Protein AF-A0AAW1HG76-F1 (afdb_monomer_lite)

Organism: Popillia japonica (NCBI:txid7064)

Radius of gyration: 25.7 Å; chains: 1; bounding box: 67×67×61 Å

Foldseek 3Di:
DKDKDKAFFFDADDDDDDDDPDPQKDWDWDADPVVRDIDIDIGGDGFGKMWMWIDDPNHTDDVRTDMDGGDDPVLVVVLVCCLPDPDQADKFWKWWQDWLPHGDPDTFIWIWGDDLFWTWIFTQPVNNDTHTDDIGTLEPLWDKAGDHPVVCVVPVPCGQWIWIDNPPGIIIIMHGPCSSSRRSSSVSSHCVVVPHPADPVNVVVVVVVVVCVVCVVPDPDDDDDDDDPVPNPDDPVVVVVVVVVPPDDDD

pLDDT: mean 80.68, std 16.75, range [34.62, 96.62]

InterPro domains:
  IPR058738 Apoptosis-resistant E3 ubiquitin protein ligase 1, PH-like domain [PF25916] (74-197)

Sequence (251 aa):
GYEIEICQFGSRSQESNLDIIEENYSVALDYDWQTRRITVQLKFLYEGCYHAKMRYQGTELNNGDFDIIVLNSADSTLVHKNVASKNHNVCYEAKLIGVNSERILKPKKILCYVSPKQLIIKELILKFIPKRIYTFRLCPSTKINFVSESMAKQNENLDGSFVIDDGCQPKIELVSKERNVIAATFAQFLLKNMGGSETFKDKQDFFYHEIRKYHQKHYHEKLSMKVNRENAYVPLETWKTNQNAHHDPLQ

Secondary structure (DSSP, 8-state):
-EEEEEEEES--SS---S-----SEEEEEEEETTTTEEEEEEEESS-EEEEEEEEETTEEEEEEEEEEEE--HHHHHHHHHHHH-S----EEEEEEEEETTEEEEEEEEEEEEE-SSEEEEEEEETTTEEEEEEEEESSTT-EEEEPPHHHHTT-TT-TTEEEEE-SSS--EEEE-TTHHHHHHHHHHHHHHHH-SS--HHHHHHHHHHHHHHHGGGS----------GGG-S--HHHHHHHHGGG-----

Structure (mmCIF, N/CA/C/O backbone):
data_AF-A0AAW1HG76-F1
#
_entry.id   AF-A0AAW1HG76-F1
#
loop_
_atom_site.group_PDB
_atom_site.id
_atom_site.type_symbol
_atom_site.label_atom_id
_atom_site.label_alt_id
_atom_site.label_comp_id
_atom_site.label_asym_id
_atom_site.label_entity_id
_atom_site.label_seq_id
_atom_site.pdbx_PDB_ins_code
_atom_site.Cartn_x
_atom_site.Cartn_y
_atom_site.Cartn_z
_atom_site.occupancy
_atom_site.B_iso_or_equiv
_atom_site.auth_seq_id
_atom_site.auth_comp_id
_atom_site.auth_asym_id
_atom_site.auth_atom_id
_atom_site.pdbx_PDB_model_num
ATOM 1 N N . GLY A 1 1 ? -4.632 0.278 -29.385 1.00 70.25 1 GLY A N 1
ATOM 2 C CA . GLY A 1 1 ? -3.412 -0.528 -29.574 1.00 70.25 1 GLY A CA 1
ATOM 3 C C . GLY A 1 1 ? -2.907 -0.881 -28.206 1.00 70.25 1 GLY A C 1
ATOM 4 O O . GLY A 1 1 ? -3.358 -1.879 -27.670 1.00 70.25 1 GLY A O 1
ATOM 5 N N . TYR A 1 2 ? -2.081 -0.017 -27.618 1.00 87.12 2 TYR A N 1
ATOM 6 C CA . TYR A 1 2 ? -1.965 0.058 -26.162 1.00 87.12 2 TYR A CA 1
ATOM 7 C C . TYR A 1 2 ? -3.136 0.846 -25.588 1.00 87.12 2 TYR A C 1
ATOM 9 O O . TYR A 1 2 ? -3.555 1.835 -26.189 1.00 87.12 2 TYR A O 1
ATOM 17 N N . GLU A 1 3 ? -3.650 0.384 -24.461 1.00 89.25 3 GLU A N 1
ATOM 18 C CA . GLU A 1 3 ? -4.756 0.980 -23.722 1.00 89.25 3 GLU A CA 1
ATOM 19 C C . GLU A 1 3 ? -4.416 0.925 -22.237 1.00 89.25 3 GLU A C 1
ATOM 21 O O . GLU A 1 3 ? -3.841 -0.057 -21.761 1.00 89.25 3 GLU A O 1
ATOM 26 N N . ILE A 1 4 ? -4.763 1.983 -21.513 1.00 91.00 4 ILE A N 1
ATOM 27 C CA . ILE A 1 4 ? -4.657 2.029 -20.062 1.00 91.00 4 ILE A CA 1
ATOM 28 C C . ILE A 1 4 ? -5.991 2.483 -19.490 1.00 91.00 4 ILE A C 1
ATOM 30 O O . ILE A 1 4 ? -6.549 3.503 -19.887 1.00 91.00 4 ILE A O 1
ATOM 34 N N . GLU A 1 5 ? -6.503 1.682 -18.574 1.00 90.75 5 GLU A N 1
ATOM 35 C CA . GLU A 1 5 ? -7.736 1.922 -17.845 1.00 90.75 5 GLU A CA 1
ATOM 36 C C . GLU A 1 5 ? -7.352 2.290 -16.412 1.00 90.75 5 GLU A C 1
ATOM 38 O O . GLU A 1 5 ? -6.634 1.528 -15.763 1.00 90.75 5 GLU A O 1
ATOM 43 N N . ILE A 1 6 ? -7.778 3.463 -15.933 1.00 90.25 6 ILE A N 1
ATOM 44 C CA . ILE A 1 6 ? -7.500 3.916 -14.566 1.00 90.25 6 ILE A CA 1
ATOM 45 C C . ILE A 1 6 ? -8.813 4.184 -13.833 1.00 90.25 6 ILE A C 1
ATOM 47 O O . ILE A 1 6 ? -9.640 4.978 -14.286 1.00 90.25 6 ILE A O 1
ATOM 51 N N . CYS A 1 7 ? -8.982 3.553 -12.672 1.00 87.44 7 CYS A N 1
ATOM 52 C CA . CYS A 1 7 ? -10.151 3.697 -11.805 1.00 87.44 7 CYS A CA 1
ATOM 53 C C . CYS A 1 7 ? -9.737 4.181 -10.411 1.00 87.44 7 CYS A C 1
ATOM 55 O O . CYS A 1 7 ? -8.800 3.648 -9.829 1.00 87.44 7 CYS A O 1
ATOM 57 N N . GLN A 1 8 ? -10.440 5.158 -9.840 1.00 84.69 8 GLN A N 1
ATOM 58 C CA . GLN A 1 8 ? -10.158 5.658 -8.488 1.00 84.69 8 GLN A CA 1
ATOM 59 C C . GLN A 1 8 ? -10.879 4.831 -7.404 1.00 84.69 8 GLN A C 1
ATOM 61 O O . GLN A 1 8 ? -11.996 4.351 -7.603 1.00 84.69 8 GLN A O 1
ATOM 66 N N . PHE A 1 9 ? -10.245 4.680 -6.236 1.00 82.06 9 PHE A N 1
ATOM 67 C CA . PHE A 1 9 ? -10.800 4.030 -5.046 1.00 82.06 9 PHE A CA 1
ATOM 68 C C . PHE A 1 9 ? -11.200 5.048 -3.957 1.00 82.06 9 PHE A C 1
ATOM 70 O O . PHE A 1 9 ? -10.337 5.707 -3.364 1.00 82.06 9 PHE A O 1
ATOM 77 N N . GLY A 1 10 ? -12.483 5.066 -3.580 1.00 66.94 10 GLY A N 1
ATOM 78 C CA . GLY A 1 10 ? -13.022 5.900 -2.492 1.00 66.94 10 GLY A CA 1
ATOM 79 C C . GLY A 1 10 ? -13.486 7.293 -2.932 1.00 66.94 10 GLY A C 1
ATOM 80 O O . GLY A 1 10 ? -13.456 7.612 -4.118 1.00 66.94 10 GLY A O 1
ATOM 81 N N . SER A 1 11 ? -13.943 8.097 -1.969 1.00 54.84 11 SER A N 1
ATOM 82 C CA . SER A 1 11 ? -14.494 9.437 -2.209 1.00 54.84 11 SER A CA 1
ATOM 83 C C . SER A 1 11 ? -13.397 10.507 -2.128 1.00 54.84 11 SER A C 1
ATOM 85 O O . SER A 1 11 ? -12.387 10.325 -1.452 1.00 54.84 11 SER A O 1
ATOM 87 N N . ARG A 1 12 ? -13.580 11.638 -2.823 1.00 57.38 12 ARG A N 1
ATOM 88 C CA . ARG A 1 12 ? -12.638 12.774 -2.815 1.00 57.38 12 ARG A CA 1
ATOM 89 C C . ARG A 1 12 ? -12.440 13.320 -1.390 1.00 57.38 12 ARG A C 1
ATOM 91 O O . ARG A 1 12 ? -13.420 13.628 -0.711 1.00 57.38 12 ARG A O 1
ATOM 98 N N . SER A 1 13 ? -11.190 13.512 -0.960 1.00 46.00 13 SER A N 1
ATOM 99 C CA . SER A 1 13 ? -10.864 14.273 0.250 1.00 46.00 13 SER A CA 1
ATOM 100 C C . SER A 1 13 ? -11.070 15.777 0.004 1.00 46.00 13 SER A C 1
ATOM 102 O O . SER A 1 13 ? -10.204 16.447 -0.534 1.00 46.00 13 SER A O 1
ATOM 104 N N . GLN A 1 14 ? -12.226 16.279 0.456 1.00 46.00 14 GLN A N 1
ATOM 105 C CA . GLN A 1 14 ? -12.642 17.686 0.645 1.00 46.00 14 GLN A CA 1
ATOM 106 C C . GLN A 1 14 ? -13.210 18.512 -0.534 1.00 46.00 14 GLN A C 1
ATOM 108 O O . GLN A 1 14 ? -12.570 18.789 -1.542 1.00 46.00 14 GLN A O 1
ATOM 113 N N . GLU A 1 15 ? -14.451 18.965 -0.294 1.00 42.72 15 GLU A N 1
ATOM 114 C CA . GLU A 1 15 ? -14.982 20.330 -0.471 1.00 42.72 15 GLU A CA 1
ATOM 115 C C . GLU A 1 15 ? -14.372 21.198 -1.587 1.00 42.72 15 GLU A C 1
ATOM 117 O O . GLU A 1 15 ? -13.609 22.125 -1.334 1.00 42.72 15 GLU A O 1
ATOM 122 N N . SER A 1 16 ? -14.799 21.000 -2.833 1.00 36.22 16 SER A N 1
ATOM 123 C CA . SER A 1 16 ? -14.867 22.108 -3.790 1.00 36.22 16 SER A CA 1
ATOM 124 C C . SER A 1 16 ? -15.904 21.834 -4.879 1.00 36.22 16 SER A C 1
ATOM 126 O O . SER A 1 16 ? -15.929 20.781 -5.506 1.00 36.22 16 SER A O 1
ATOM 128 N N . ASN A 1 17 ? -16.811 22.803 -4.973 1.00 36.28 17 ASN A N 1
ATOM 129 C CA . ASN A 1 17 ? -17.803 23.123 -5.994 1.00 36.28 17 ASN A CA 1
ATOM 130 C C . ASN A 1 17 ? -17.951 22.203 -7.224 1.00 36.28 17 ASN A C 1
ATOM 132 O O . ASN A 1 17 ? -17.020 22.002 -7.993 1.00 36.28 17 ASN A O 1
ATOM 136 N N . LEU A 1 18 ? -19.200 21.762 -7.411 1.00 42.12 18 LEU A N 1
ATOM 137 C CA . LEU A 1 18 ? -19.989 21.805 -8.651 1.00 42.12 18 LEU A CA 1
ATOM 138 C C . LEU A 1 18 ? -19.218 21.732 -9.991 1.00 42.12 18 LEU A C 1
ATOM 140 O O . LEU A 1 18 ? -18.539 22.669 -10.397 1.00 42.12 18 LEU A O 1
ATOM 144 N N . ASP A 1 19 ? -19.486 20.647 -10.721 1.00 41.12 19 ASP A N 1
ATOM 145 C CA . ASP A 1 19 ? -19.618 20.613 -12.186 1.00 41.12 19 ASP A CA 1
ATOM 146 C C . ASP A 1 19 ? -18.397 20.894 -13.076 1.00 41.12 19 ASP A C 1
ATOM 148 O O . ASP A 1 19 ? -18.549 21.390 -14.192 1.00 41.12 19 ASP A O 1
ATOM 152 N N . ILE A 1 20 ? -17.197 20.463 -12.677 1.00 42.16 20 ILE A N 1
ATOM 153 C CA . ILE A 1 20 ? -16.087 20.316 -13.633 1.00 42.16 20 ILE A CA 1
ATOM 154 C C . ILE A 1 20 ? -15.548 18.881 -13.588 1.00 42.16 20 ILE A C 1
ATOM 156 O O . ILE A 1 20 ? -14.884 18.458 -12.640 1.00 42.16 20 ILE A O 1
ATOM 160 N N . ILE A 1 21 ? -15.859 18.116 -14.639 1.00 47.75 21 ILE A N 1
ATOM 161 C CA . ILE A 1 21 ? -15.204 16.846 -14.979 1.00 47.75 21 ILE A CA 1
ATOM 162 C C . ILE A 1 21 ? -13.828 17.202 -15.561 1.00 47.75 21 ILE A C 1
ATOM 164 O O . ILE A 1 21 ? -13.593 17.074 -16.757 1.00 47.75 21 ILE A O 1
ATOM 168 N N . GLU A 1 22 ? -12.933 17.749 -14.743 1.00 53.66 22 GLU A N 1
ATOM 169 C CA . GLU A 1 22 ? -11.521 17.802 -15.113 1.00 53.66 22 GLU A CA 1
ATOM 170 C C . GLU A 1 22 ? -10.942 16.398 -14.930 1.00 53.66 22 GLU A C 1
ATOM 172 O O . GLU A 1 22 ? -11.212 15.721 -13.932 1.00 53.66 22 GLU A O 1
ATOM 177 N N . GLU A 1 23 ? -10.196 15.923 -15.927 1.00 64.62 23 GLU A N 1
ATOM 178 C CA . GLU A 1 23 ? -9.529 14.626 -15.861 1.00 64.62 23 GLU A CA 1
ATOM 179 C C . GLU A 1 23 ? -8.584 14.611 -14.644 1.00 64.62 23 GLU A C 1
ATOM 181 O O . GLU A 1 23 ? -7.611 15.360 -14.576 1.00 64.62 23 GLU A O 1
ATOM 186 N N . ASN A 1 24 ? -8.867 13.750 -13.658 1.00 78.31 24 ASN A N 1
ATOM 187 C CA . ASN A 1 24 ? -8.093 13.646 -12.408 1.00 78.31 24 ASN A CA 1
ATOM 188 C C . ASN A 1 24 ? -6.632 13.194 -12.635 1.00 78.31 24 ASN A C 1
ATOM 190 O O . ASN A 1 24 ? -5.813 13.192 -11.708 1.00 78.31 24 ASN A O 1
ATOM 194 N N . TYR A 1 25 ? -6.315 12.760 -13.853 1.00 87.31 25 TYR A N 1
ATOM 195 C CA . TYR A 1 25 ? -5.009 12.294 -14.269 1.00 87.31 25 TYR A CA 1
ATOM 196 C C . TYR A 1 25 ? -4.809 12.524 -15.768 1.00 87.31 25 TYR A C 1
ATOM 198 O O . TYR A 1 25 ? -5.773 12.610 -16.519 1.00 87.31 25 TYR A O 1
ATOM 206 N N . SER A 1 26 ? -3.556 12.553 -16.214 1.00 90.00 26 SER A N 1
ATOM 207 C CA . SER A 1 26 ? -3.209 12.462 -17.629 1.00 90.00 26 SER A CA 1
ATOM 208 C C . SER A 1 26 ? -2.273 11.286 -17.885 1.00 90.00 26 SER A C 1
ATOM 210 O O . SER A 1 26 ? -1.445 10.925 -17.040 1.00 90.00 26 SER A O 1
ATOM 212 N N . VAL A 1 27 ? -2.417 10.684 -19.066 1.00 90.88 27 VAL A N 1
ATOM 213 C CA . VAL A 1 27 ? -1.585 9.573 -19.531 1.00 90.88 27 VAL A CA 1
ATOM 214 C C . VAL A 1 27 ? -0.941 9.956 -20.856 1.00 90.88 27 VAL A C 1
ATOM 216 O O . VAL A 1 27 ? -1.634 10.315 -21.804 1.00 90.88 27 VAL A O 1
ATOM 219 N N . ALA A 1 28 ? 0.380 9.828 -20.940 1.00 90.19 28 ALA A N 1
ATOM 220 C CA . ALA A 1 28 ? 1.101 9.833 -22.205 1.00 90.19 28 ALA A CA 1
ATOM 221 C C . ALA A 1 28 ? 1.814 8.491 -22.414 1.00 90.19 28 ALA A C 1
ATOM 223 O O . ALA A 1 28 ? 2.416 7.939 -21.491 1.00 90.19 28 ALA A O 1
ATOM 224 N N . LEU A 1 29 ? 1.728 7.967 -23.636 1.00 89.44 29 LEU A N 1
ATOM 225 C CA . LEU A 1 29 ? 2.359 6.720 -24.056 1.00 89.44 29 LEU A CA 1
ATOM 226 C C . LEU A 1 29 ? 3.331 7.019 -25.190 1.00 89.44 29 LEU A C 1
ATOM 228 O O . LEU A 1 29 ? 2.940 7.603 -26.197 1.00 89.44 29 LEU A O 1
ATOM 232 N N . ASP A 1 30 ? 4.572 6.582 -25.026 1.00 89.56 30 ASP A N 1
ATOM 233 C CA . ASP A 1 30 ? 5.611 6.690 -26.042 1.00 89.56 30 ASP A CA 1
ATOM 234 C C . ASP A 1 30 ? 6.179 5.305 -26.359 1.00 89.56 30 ASP A C 1
ATOM 236 O O . ASP A 1 30 ? 6.412 4.497 -25.456 1.00 89.56 30 ASP A O 1
ATOM 240 N N . TYR A 1 31 ? 6.371 5.013 -27.644 1.00 88.94 31 TYR A N 1
ATOM 241 C CA . TYR A 1 31 ? 6.940 3.748 -28.102 1.00 88.94 31 TYR A CA 1
ATOM 242 C C . TYR A 1 31 ? 8.249 4.000 -28.836 1.00 88.94 31 TYR A C 1
ATOM 244 O O . TYR A 1 31 ? 8.276 4.565 -29.930 1.00 88.94 31 TYR A O 1
ATOM 252 N N . ASP A 1 32 ? 9.331 3.499 -28.257 1.00 90.75 32 ASP A N 1
ATOM 253 C CA . ASP A 1 32 ? 10.646 3.541 -28.866 1.00 90.75 32 ASP A CA 1
ATOM 254 C C . ASP A 1 32 ? 10.821 2.337 -29.799 1.00 90.75 32 ASP A C 1
ATOM 256 O O . ASP A 1 32 ? 10.972 1.191 -29.363 1.00 90.75 32 ASP A O 1
ATOM 260 N N . TRP A 1 33 ? 10.830 2.604 -31.105 1.00 89.06 33 TRP A N 1
ATOM 261 C CA . TRP A 1 33 ? 11.007 1.589 -32.143 1.00 89.06 33 TRP A CA 1
ATOM 262 C C . TRP A 1 33 ? 12.410 0.963 -32.157 1.00 89.06 33 TRP A C 1
ATOM 264 O O . TRP A 1 33 ? 12.556 -0.175 -32.609 1.00 89.06 33 TRP A O 1
ATOM 274 N N . GLN A 1 34 ? 13.436 1.663 -31.658 1.00 92.56 34 GLN A N 1
ATOM 275 C CA . GLN A 1 34 ? 14.814 1.168 -31.622 1.00 92.56 34 GLN A CA 1
ATOM 276 C C . GLN A 1 34 ? 14.993 0.153 -30.499 1.00 92.56 34 GLN A C 1
ATOM 278 O O . GLN A 1 34 ? 15.486 -0.953 -30.722 1.00 92.56 34 GLN A O 1
ATOM 283 N N . THR A 1 35 ? 14.561 0.511 -29.288 1.00 91.31 35 THR A N 1
ATOM 284 C CA . THR A 1 35 ? 14.687 -0.368 -28.115 1.00 91.31 35 THR A CA 1
ATOM 285 C C . THR A 1 35 ? 13.505 -1.321 -27.950 1.00 91.31 35 THR A C 1
ATOM 287 O O . THR A 1 35 ? 13.567 -2.238 -27.128 1.00 91.31 35 THR A O 1
ATOM 290 N N . ARG A 1 36 ? 12.442 -1.131 -28.746 1.00 86.12 36 ARG A N 1
ATOM 291 C CA . ARG A 1 36 ? 11.149 -1.825 -28.650 1.00 86.12 36 ARG A CA 1
ATOM 292 C C . ARG A 1 36 ? 10.506 -1.677 -27.268 1.00 86.12 36 ARG A C 1
ATOM 294 O O . ARG A 1 36 ? 9.814 -2.587 -26.810 1.00 86.12 36 ARG A O 1
ATOM 301 N N . ARG A 1 37 ? 10.756 -0.553 -26.592 1.00 86.31 37 ARG A N 1
ATOM 302 C CA . ARG A 1 37 ? 10.243 -0.260 -25.248 1.00 86.31 37 ARG A CA 1
ATOM 303 C C . ARG A 1 37 ? 9.051 0.678 -25.315 1.00 86.31 37 ARG A C 1
ATOM 305 O O . ARG A 1 37 ? 8.972 1.543 -26.179 1.00 86.31 37 ARG A O 1
ATOM 312 N N . ILE A 1 38 ? 8.145 0.507 -24.362 1.00 86.62 38 ILE A N 1
ATOM 313 C CA . ILE A 1 38 ? 7.016 1.408 -24.147 1.00 86.62 38 ILE A CA 1
ATOM 314 C C . ILE A 1 38 ? 7.312 2.194 -22.877 1.00 86.62 38 ILE A C 1
ATOM 316 O O . ILE A 1 38 ? 7.644 1.600 -21.849 1.00 86.62 38 ILE A O 1
ATOM 320 N N . THR A 1 39 ? 7.164 3.509 -22.945 1.00 89.88 39 THR A N 1
ATOM 321 C CA . THR A 1 39 ? 7.221 4.400 -21.792 1.00 89.88 39 THR A CA 1
ATOM 322 C C . THR A 1 39 ? 5.820 4.913 -21.511 1.00 89.88 39 THR A C 1
ATOM 324 O O . THR A 1 39 ? 5.156 5.444 -22.400 1.00 89.88 39 THR A O 1
ATOM 327 N N . VAL A 1 40 ? 5.376 4.767 -20.265 1.00 89.69 40 VAL A N 1
ATOM 328 C CA . VAL A 1 40 ? 4.112 5.336 -19.794 1.00 89.69 40 VAL A CA 1
ATOM 329 C C . VAL A 1 40 ? 4.421 6.463 -18.828 1.00 89.69 40 VAL A C 1
ATOM 331 O O . VAL A 1 40 ? 5.131 6.262 -17.844 1.00 89.69 40 VAL A O 1
ATOM 334 N N . GLN A 1 41 ? 3.882 7.642 -19.103 1.00 91.62 41 GLN A N 1
ATOM 335 C CA . GLN A 1 41 ? 3.933 8.784 -18.204 1.00 91.62 41 GLN A CA 1
ATOM 336 C C . GLN A 1 41 ? 2.541 9.006 -17.630 1.00 91.62 41 GLN A C 1
ATOM 338 O O . GLN A 1 41 ? 1.589 9.248 -18.369 1.00 91.62 41 GLN A O 1
ATOM 343 N N . LEU A 1 42 ? 2.440 8.911 -16.308 1.00 91.62 42 LEU A N 1
ATOM 344 C CA . LEU A 1 42 ? 1.208 9.134 -15.562 1.00 91.62 42 LEU A CA 1
ATOM 345 C C . LEU A 1 42 ? 1.375 10.385 -14.708 1.00 91.62 42 LEU A C 1
ATOM 347 O O . LEU A 1 42 ? 2.347 10.498 -13.959 1.00 91.62 42 LEU A O 1
ATOM 351 N N . LYS A 1 43 ? 0.421 11.308 -14.793 1.00 91.81 43 LYS A N 1
ATOM 352 C CA . LYS A 1 43 ? 0.353 12.487 -13.927 1.00 91.81 43 LYS A CA 1
ATOM 353 C C . LYS A 1 43 ? -0.984 12.482 -13.206 1.00 91.81 43 LYS A C 1
ATOM 355 O O . LYS A 1 43 ? -2.010 12.429 -13.862 1.00 91.81 43 LYS A O 1
ATOM 360 N N . PHE A 1 44 ? -0.971 12.579 -11.882 1.00 91.25 44 PHE A N 1
ATOM 361 C CA . PHE A 1 44 ? -2.177 12.656 -11.055 1.00 91.25 44 PHE A CA 1
ATOM 362 C C . PHE A 1 44 ? -2.281 14.045 -10.436 1.00 91.25 44 PHE A C 1
ATOM 364 O O . PHE A 1 44 ? -1.273 14.577 -9.966 1.00 91.25 44 PHE A O 1
ATOM 371 N N . LEU A 1 45 ? -3.476 14.636 -10.458 1.00 88.56 45 LEU A N 1
ATOM 372 C CA . LEU A 1 45 ? -3.709 15.972 -9.901 1.00 88.56 45 LEU A CA 1
ATOM 373 C C . LEU A 1 45 ? -4.042 15.923 -8.405 1.00 88.56 45 LEU A C 1
ATOM 375 O O . LEU A 1 45 ? -3.672 16.836 -7.673 1.00 88.56 45 LEU A O 1
ATOM 379 N N . TYR A 1 46 ? -4.698 14.850 -7.958 1.00 86.81 46 TYR A N 1
ATOM 380 C CA . TYR A 1 46 ? -5.226 14.720 -6.601 1.00 86.81 46 TYR A CA 1
ATOM 381 C C . TYR A 1 46 ? -4.685 13.483 -5.890 1.00 86.81 46 TYR A C 1
ATOM 383 O O . TYR A 1 46 ? -4.459 12.436 -6.513 1.00 86.81 46 TYR A O 1
ATOM 391 N N . GLU A 1 47 ? -4.524 13.586 -4.569 1.00 88.81 47 GLU A N 1
ATOM 392 C CA . GLU A 1 47 ? -4.243 12.428 -3.731 1.00 88.81 47 GLU A CA 1
ATOM 393 C C . GLU A 1 47 ? -5.361 11.383 -3.818 1.00 88.81 47 GLU A C 1
ATOM 395 O O . GLU A 1 47 ? -6.533 11.680 -4.052 1.00 88.81 47 GLU A O 1
ATOM 400 N N . GLY A 1 48 ? -4.991 10.120 -3.638 1.00 87.75 48 GLY A N 1
ATOM 401 C CA . GLY A 1 48 ? -5.932 9.021 -3.759 1.00 87.75 48 GLY A CA 1
ATOM 402 C C . GLY A 1 48 ? -5.255 7.693 -4.038 1.00 87.75 48 GLY A C 1
ATOM 403 O O . GLY A 1 48 ? -4.039 7.602 -4.208 1.00 87.75 48 GLY A O 1
ATOM 404 N N . CYS A 1 49 ? -6.072 6.650 -4.089 1.00 88.81 49 CYS A N 1
ATOM 405 C CA . CYS A 1 49 ? -5.656 5.340 -4.561 1.00 88.81 49 CYS A CA 1
ATOM 406 C C . CYS A 1 49 ? -6.332 5.089 -5.904 1.00 88.81 49 CYS A C 1
ATOM 408 O O . CYS A 1 49 ? -7.531 5.325 -6.039 1.00 88.81 49 CYS A O 1
ATOM 410 N N . TYR A 1 50 ? -5.570 4.610 -6.875 1.00 90.50 50 TYR A N 1
ATOM 411 C CA . TYR A 1 50 ? -6.033 4.343 -8.228 1.00 90.50 50 TYR A CA 1
ATOM 412 C C . TYR A 1 50 ? -5.628 2.926 -8.617 1.00 90.50 50 TYR A C 1
ATOM 414 O O . TYR A 1 50 ? -4.548 2.477 -8.255 1.00 90.50 50 TYR A O 1
ATOM 422 N N . HIS A 1 51 ? -6.477 2.237 -9.357 1.00 90.81 51 HIS A N 1
ATOM 423 C CA . HIS A 1 51 ? -6.170 0.979 -10.012 1.00 90.81 51 HIS A CA 1
ATOM 424 C C . HIS A 1 51 ? -5.860 1.259 -11.472 1.00 90.81 51 HIS A C 1
ATOM 426 O O . HIS A 1 51 ? -6.651 1.941 -12.123 1.00 90.81 51 HIS A O 1
ATOM 432 N N . ALA A 1 52 ? -4.750 0.746 -11.983 1.00 92.12 52 ALA A N 1
ATOM 433 C CA . ALA A 1 52 ? -4.371 0.864 -13.379 1.00 92.12 52 ALA A CA 1
ATOM 434 C C . ALA A 1 52 ? -4.284 -0.522 -14.019 1.00 92.12 52 ALA A C 1
ATOM 436 O O . ALA A 1 52 ? -3.632 -1.421 -13.489 1.00 92.12 52 ALA A O 1
ATOM 437 N N . LYS A 1 53 ? -4.914 -0.671 -15.186 1.00 93.50 53 LYS A N 1
ATOM 438 C CA . LYS A 1 53 ? -4.858 -1.880 -16.006 1.00 93.50 53 LYS A CA 1
ATOM 439 C C . LYS A 1 53 ? -4.425 -1.544 -17.427 1.00 93.50 53 LYS A C 1
ATOM 441 O O . LYS A 1 53 ? -5.077 -0.768 -18.120 1.00 93.50 53 LYS A O 1
ATOM 446 N N . MET A 1 54 ? -3.326 -2.140 -17.870 1.00 92.69 54 MET A N 1
ATOM 447 C CA . MET A 1 54 ? -2.718 -1.913 -19.175 1.00 92.69 54 MET A CA 1
ATOM 448 C C . MET A 1 54 ? -2.927 -3.104 -20.106 1.00 92.69 54 MET A C 1
ATOM 450 O O . MET A 1 54 ? -2.633 -4.249 -19.752 1.00 92.69 54 MET A O 1
ATOM 454 N N . ARG A 1 55 ? -3.376 -2.830 -21.331 1.00 93.50 55 ARG A N 1
ATOM 455 C CA . ARG A 1 55 ? -3.620 -3.837 -22.369 1.00 93.50 55 ARG A CA 1
ATOM 456 C C . ARG A 1 55 ? -2.921 -3.465 -23.674 1.00 93.50 55 ARG A C 1
ATOM 458 O O . ARG A 1 55 ? -2.757 -2.291 -23.991 1.00 93.50 55 ARG A O 1
ATOM 465 N N . TYR A 1 56 ? -2.544 -4.470 -24.455 1.00 90.75 56 TYR A N 1
ATOM 466 C CA . TYR A 1 56 ? -2.135 -4.348 -25.847 1.00 90.75 56 TYR A CA 1
ATOM 467 C C . TYR A 1 56 ? -3.005 -5.249 -26.716 1.00 90.75 56 TYR A C 1
ATOM 469 O O . TYR A 1 56 ? -3.064 -6.456 -26.498 1.00 90.75 56 TYR A O 1
ATOM 477 N N . GLN A 1 57 ? -3.695 -4.657 -27.692 1.00 90.88 57 GLN A N 1
ATOM 478 C CA . GLN A 1 57 ? -4.632 -5.353 -28.580 1.00 90.88 57 GLN A CA 1
ATOM 479 C C . GLN A 1 57 ? -5.647 -6.196 -27.783 1.00 90.88 57 GLN A C 1
ATOM 481 O O . GLN A 1 57 ? -5.890 -7.360 -28.089 1.00 90.88 57 GLN A O 1
ATOM 486 N N . GLY A 1 58 ? -6.181 -5.623 -26.699 1.00 90.19 58 GLY A N 1
ATOM 487 C CA . GLY A 1 58 ? -7.113 -6.296 -25.789 1.00 90.19 58 GLY A CA 1
ATOM 488 C C . GLY A 1 58 ? -6.485 -7.309 -24.821 1.00 90.19 58 GLY A C 1
ATOM 489 O O . GLY A 1 58 ? -7.169 -7.754 -23.904 1.00 90.19 58 GLY A O 1
ATOM 490 N N . THR A 1 59 ? -5.199 -7.645 -24.960 1.00 92.38 59 THR A N 1
ATOM 491 C CA . THR A 1 59 ? -4.491 -8.575 -24.063 1.00 92.38 59 THR A CA 1
ATOM 492 C C . THR A 1 59 ? -3.810 -7.818 -22.930 1.00 92.38 59 THR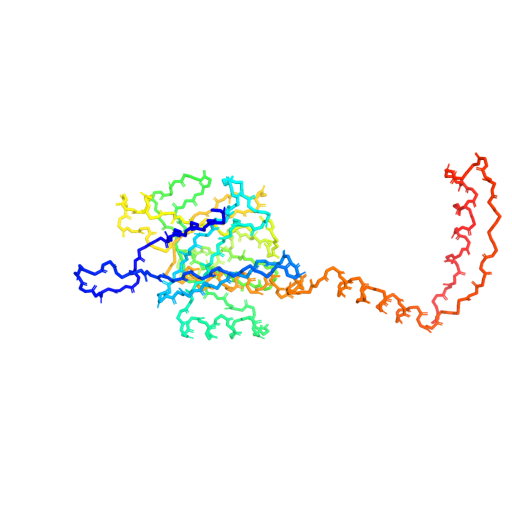 A C 1
ATOM 494 O O . THR A 1 59 ? -3.084 -6.861 -23.182 1.00 92.38 59 THR A O 1
ATOM 497 N N . GLU A 1 60 ? -4.016 -8.237 -21.683 1.00 91.69 60 GLU A N 1
ATOM 498 C CA . GLU A 1 60 ? -3.357 -7.626 -20.526 1.00 91.69 60 GLU A CA 1
ATOM 499 C C . GLU A 1 60 ? -1.835 -7.812 -20.584 1.00 91.69 60 GLU A C 1
ATOM 501 O O . GLU A 1 60 ? -1.332 -8.890 -20.908 1.00 91.69 60 GLU A O 1
ATOM 506 N N . LEU A 1 61 ? -1.095 -6.742 -20.299 1.00 89.75 61 LEU A N 1
ATOM 507 C CA . LEU A 1 61 ? 0.360 -6.800 -20.245 1.00 89.75 61 LEU A CA 1
ATOM 508 C C . LEU A 1 61 ? 0.822 -7.448 -18.938 1.00 89.75 61 LEU A C 1
ATOM 510 O O . LEU A 1 61 ? 0.223 -7.251 -17.883 1.00 89.75 61 LEU A O 1
ATOM 514 N N . ASN A 1 62 ? 1.949 -8.160 -18.979 1.00 85.69 62 ASN A N 1
ATOM 515 C CA . ASN A 1 62 ? 2.592 -8.650 -17.759 1.00 85.69 62 ASN A CA 1
ATOM 516 C C . ASN A 1 62 ? 2.961 -7.473 -16.845 1.00 85.69 62 ASN A C 1
ATOM 518 O O . ASN A 1 62 ? 3.622 -6.535 -17.291 1.00 85.69 62 ASN A O 1
ATOM 522 N N . ASN A 1 63 ? 2.569 -7.550 -15.568 1.00 84.94 63 ASN A N 1
ATOM 523 C CA . ASN A 1 63 ? 2.657 -6.447 -14.596 1.00 84.94 63 ASN A CA 1
ATOM 524 C C . ASN A 1 63 ? 1.890 -5.179 -15.021 1.00 84.94 63 ASN A C 1
ATOM 526 O O . ASN A 1 63 ? 2.180 -4.091 -14.531 1.00 84.94 63 ASN A O 1
ATOM 530 N N . GLY A 1 64 ? 0.938 -5.312 -15.947 1.00 88.94 64 GLY A N 1
ATOM 531 C CA . GLY A 1 64 ? 0.080 -4.230 -16.414 1.00 88.94 64 GLY A CA 1
ATOM 532 C C . GLY A 1 64 ? -1.110 -3.952 -15.499 1.00 88.94 64 GLY A C 1
ATOM 533 O O . GLY A 1 64 ? -1.808 -2.981 -15.746 1.00 88.94 64 GLY A O 1
ATOM 534 N N . ASP A 1 65 ? -1.338 -4.774 -14.477 1.00 91.25 65 ASP A N 1
ATOM 535 C CA . ASP A 1 65 ? -2.376 -4.619 -13.455 1.00 91.25 65 ASP A CA 1
ATOM 536 C C . ASP A 1 65 ? -1.705 -4.255 -12.119 1.00 91.25 65 ASP A C 1
ATOM 538 O O . ASP A 1 65 ? -0.932 -5.045 -11.563 1.00 91.25 65 ASP A O 1
ATOM 542 N N . PHE A 1 66 ? -1.914 -3.018 -11.661 1.00 90.56 66 PHE A N 1
ATOM 543 C CA . PHE A 1 66 ? -1.275 -2.487 -10.460 1.00 90.56 66 PHE A CA 1
ATOM 544 C C . PHE A 1 66 ? -2.053 -1.331 -9.827 1.00 90.56 66 PHE A C 1
ATOM 546 O O . PHE A 1 66 ? -2.753 -0.571 -10.492 1.00 90.56 66 PHE A O 1
ATOM 553 N N . ASP A 1 67 ? -1.852 -1.151 -8.522 1.00 91.44 67 ASP A N 1
ATOM 554 C CA . ASP A 1 67 ? -2.401 -0.023 -7.773 1.00 91.44 67 ASP A CA 1
ATOM 555 C C . ASP A 1 67 ? -1.380 1.117 -7.640 1.00 91.44 67 ASP A C 1
ATOM 557 O O . ASP A 1 67 ? -0.172 0.906 -7.506 1.00 91.44 67 ASP A O 1
ATOM 561 N N . ILE A 1 68 ? -1.883 2.348 -7.623 1.00 92.81 68 ILE A N 1
ATOM 562 C CA . ILE A 1 68 ? -1.130 3.595 -7.513 1.00 92.81 68 ILE A CA 1
ATOM 563 C C . ILE A 1 68 ? -1.641 4.344 -6.285 1.00 92.81 68 ILE A C 1
ATOM 565 O O . ILE A 1 68 ? -2.837 4.599 -6.153 1.00 92.81 68 ILE A O 1
ATOM 569 N N . ILE A 1 69 ? -0.732 4.728 -5.390 1.00 93.38 69 ILE A N 1
ATOM 570 C CA . ILE A 1 69 ? -1.050 5.542 -4.214 1.00 93.38 69 ILE A CA 1
ATOM 571 C C . ILE A 1 69 ? -0.428 6.920 -4.414 1.00 93.38 69 ILE A C 1
ATOM 573 O O . ILE A 1 69 ? 0.794 7.064 -4.398 1.00 93.38 69 ILE A O 1
ATOM 577 N N . VAL A 1 70 ? -1.274 7.928 -4.593 1.00 93.25 70 VAL A N 1
ATOM 578 C CA . VAL A 1 70 ? -0.884 9.333 -4.721 1.00 93.25 70 VAL A CA 1
ATOM 579 C C . VAL A 1 70 ? -1.093 9.996 -3.369 1.00 93.25 70 VAL A C 1
ATOM 581 O O . VAL A 1 70 ? -2.188 9.952 -2.810 1.00 93.25 70 VAL A O 1
ATOM 584 N N . LEU A 1 71 ? -0.032 10.586 -2.827 1.00 93.62 71 LEU A N 1
ATOM 585 C CA . LEU A 1 71 ? -0.046 11.260 -1.533 1.00 93.62 71 LEU A CA 1
ATOM 586 C C . LEU A 1 71 ? 0.128 12.763 -1.720 1.00 93.62 71 LEU A C 1
ATOM 588 O O . LEU A 1 71 ? 0.883 13.202 -2.589 1.00 93.62 71 LEU A O 1
ATOM 592 N N . ASN A 1 72 ? -0.494 13.539 -0.837 1.00 93.06 72 ASN A N 1
ATOM 593 C CA . ASN A 1 72 ? -0.132 14.939 -0.660 1.00 93.06 72 ASN A CA 1
ATOM 594 C C . ASN A 1 72 ? 1.281 15.061 -0.038 1.00 93.06 72 ASN A C 1
ATOM 596 O O . ASN A 1 72 ? 1.900 14.084 0.404 1.00 93.06 72 ASN A O 1
ATOM 600 N N . SER A 1 73 ? 1.809 16.284 0.003 1.00 94.00 73 SER A N 1
ATOM 601 C CA . SER A 1 73 ? 3.166 16.563 0.492 1.00 94.00 73 SER A CA 1
ATOM 602 C C . SER A 1 73 ? 3.366 16.222 1.976 1.00 94.00 73 SER A C 1
ATOM 604 O O . SER A 1 73 ? 4.437 15.734 2.356 1.00 94.00 73 SER A O 1
ATOM 606 N N . ALA A 1 74 ? 2.348 16.439 2.813 1.00 94.44 74 ALA A N 1
ATOM 607 C CA . ALA A 1 74 ? 2.403 16.161 4.246 1.00 94.44 74 ALA A CA 1
ATOM 608 C C . ALA A 1 74 ? 2.477 14.650 4.516 1.00 94.44 74 ALA A C 1
ATOM 610 O O . ALA A 1 74 ? 3.382 14.188 5.216 1.00 94.44 74 ALA A O 1
ATOM 611 N N . ASP A 1 75 ? 1.590 13.878 3.891 1.00 94.62 75 ASP A N 1
ATOM 612 C CA . ASP A 1 75 ? 1.541 12.421 3.983 1.00 94.62 75 ASP A CA 1
ATOM 613 C C . ASP A 1 75 ? 2.804 11.779 3.411 1.00 94.62 75 ASP A C 1
ATOM 615 O O . ASP A 1 75 ? 3.375 10.881 4.029 1.00 94.62 75 ASP A O 1
ATOM 619 N N . SER A 1 76 ? 3.299 12.277 2.275 1.00 95.56 76 SER A N 1
ATOM 620 C CA . SER A 1 76 ? 4.568 11.827 1.695 1.00 95.56 76 SER A CA 1
ATOM 621 C C . SER A 1 76 ? 5.733 12.017 2.675 1.00 95.56 76 SER A C 1
ATOM 623 O O . SER A 1 76 ? 6.487 11.080 2.958 1.00 95.56 76 SER A O 1
ATOM 625 N N . THR A 1 77 ? 5.833 13.201 3.290 1.00 94.88 77 THR A N 1
ATOM 626 C CA . THR A 1 77 ? 6.857 13.492 4.307 1.00 94.88 77 THR A CA 1
ATOM 627 C C . THR A 1 77 ? 6.734 12.559 5.513 1.00 94.88 77 THR A C 1
ATOM 629 O O . THR A 1 77 ? 7.740 12.045 6.014 1.00 94.88 77 THR A O 1
ATOM 632 N N . LEU A 1 78 ? 5.506 12.304 5.971 1.00 93.12 78 LEU A N 1
ATOM 633 C CA . LEU A 1 78 ? 5.230 11.400 7.083 1.00 93.12 78 LEU A CA 1
ATOM 634 C C . LEU A 1 78 ? 5.655 9.960 6.762 1.00 93.12 78 LEU A C 1
ATOM 636 O O . LEU A 1 78 ? 6.354 9.344 7.569 1.00 93.12 78 LEU A O 1
ATOM 640 N N . VAL A 1 79 ? 5.305 9.443 5.580 1.00 94.06 79 VAL A N 1
ATOM 641 C CA . VAL A 1 79 ? 5.718 8.111 5.110 1.00 94.06 79 VAL A CA 1
ATOM 642 C C . VAL A 1 79 ? 7.240 8.007 5.060 1.00 94.06 79 VAL A C 1
ATOM 644 O O . VAL A 1 79 ? 7.807 7.075 5.634 1.00 94.06 79 VAL A O 1
ATOM 647 N N . HIS A 1 80 ? 7.928 8.980 4.457 1.00 92.81 80 HIS A N 1
ATOM 648 C CA . HIS A 1 80 ? 9.391 8.984 4.391 1.00 92.81 80 HIS A CA 1
ATOM 649 C C . HIS A 1 80 ? 10.035 8.977 5.780 1.00 92.81 80 HIS A C 1
ATOM 651 O O . HIS A 1 80 ? 10.942 8.180 6.037 1.00 92.81 80 HIS A O 1
ATOM 657 N N . LYS A 1 81 ? 9.534 9.802 6.706 1.00 91.69 81 LYS A N 1
ATOM 658 C CA . LYS A 1 81 ? 10.005 9.828 8.096 1.00 91.69 81 LYS A CA 1
ATOM 659 C C . LYS A 1 81 ? 9.795 8.479 8.786 1.00 91.69 81 LYS A C 1
ATOM 661 O O . LYS A 1 81 ? 10.714 7.976 9.432 1.00 91.69 81 LYS A O 1
ATOM 666 N N . ASN A 1 82 ? 8.618 7.881 8.628 1.00 90.44 82 ASN A N 1
ATOM 667 C CA . ASN A 1 82 ? 8.269 6.596 9.229 1.00 90.44 82 ASN A CA 1
ATOM 668 C C . ASN A 1 82 ? 9.149 5.454 8.701 1.00 90.44 82 ASN A C 1
ATOM 670 O O . ASN A 1 82 ? 9.587 4.611 9.481 1.00 90.44 82 ASN A O 1
ATOM 674 N N . VAL A 1 83 ? 9.468 5.462 7.405 1.00 89.44 83 VAL A N 1
ATOM 675 C CA . VAL A 1 83 ? 10.291 4.429 6.753 1.00 89.44 83 VAL A CA 1
ATOM 676 C C . VAL A 1 83 ? 11.791 4.593 7.038 1.00 89.44 83 VAL A C 1
ATOM 678 O O . VAL A 1 83 ? 12.535 3.604 7.107 1.00 89.44 83 VAL A O 1
ATOM 681 N N . ALA A 1 84 ? 12.259 5.833 7.205 1.00 88.00 84 ALA A N 1
ATOM 682 C CA . ALA A 1 84 ? 13.641 6.141 7.576 1.00 88.00 84 ALA A CA 1
ATOM 683 C C . ALA A 1 84 ? 13.918 5.905 9.070 1.00 88.00 84 ALA A C 1
ATOM 685 O O . ALA A 1 84 ? 15.046 5.597 9.461 1.00 88.00 84 ALA A O 1
ATOM 686 N N . SER A 1 85 ? 12.889 6.043 9.905 1.00 81.94 85 SER A N 1
ATOM 687 C CA . SER A 1 85 ? 12.973 5.881 11.350 1.00 81.94 85 SER A CA 1
ATOM 688 C C . SER A 1 85 ? 13.386 4.462 11.759 1.00 81.94 85 SER A C 1
ATOM 690 O O . SER A 1 85 ? 12.864 3.465 11.263 1.00 81.94 85 SER A O 1
ATOM 692 N N . LYS A 1 86 ? 14.288 4.364 12.745 1.00 70.19 86 LYS A N 1
ATOM 693 C CA . LYS A 1 86 ? 14.574 3.108 13.466 1.00 70.19 86 LYS A CA 1
ATOM 694 C C . LYS A 1 86 ? 13.535 2.810 14.560 1.00 70.19 86 LYS A C 1
ATOM 696 O O . LYS A 1 86 ? 13.548 1.724 15.136 1.00 70.19 86 LYS A O 1
ATOM 701 N N . ASN A 1 87 ? 12.655 3.768 14.868 1.00 65.75 87 ASN A N 1
ATOM 702 C CA . ASN A 1 87 ? 11.586 3.600 15.849 1.00 65.75 87 ASN A CA 1
ATOM 703 C C . ASN A 1 87 ? 10.398 2.859 15.231 1.00 65.75 87 ASN A C 1
ATOM 705 O O . ASN A 1 87 ? 9.736 3.364 14.330 1.00 65.75 87 ASN A O 1
ATOM 709 N N . HIS A 1 88 ? 10.082 1.699 15.803 1.00 63.56 88 HIS A N 1
ATOM 710 C CA . HIS A 1 88 ? 8.999 0.801 15.386 1.00 63.56 88 HIS A CA 1
ATOM 711 C C . HIS A 1 88 ? 7.612 1.212 15.922 1.00 63.56 88 HIS A C 1
ATOM 713 O O . HIS A 1 88 ? 6.684 0.407 15.919 1.00 63.56 88 HIS A O 1
ATOM 719 N N . ASN A 1 89 ? 7.464 2.449 16.406 1.00 66.38 89 ASN A N 1
ATOM 720 C CA . ASN A 1 89 ? 6.244 2.942 17.059 1.00 66.38 89 ASN A CA 1
ATOM 721 C C . ASN A 1 89 ? 5.286 3.658 16.092 1.00 66.38 89 ASN A C 1
ATOM 723 O O . ASN A 1 89 ? 4.449 4.441 16.534 1.00 66.38 89 ASN A O 1
ATOM 727 N N . VAL A 1 90 ? 5.400 3.414 14.784 1.00 84.44 90 VAL A N 1
ATOM 728 C CA . VAL A 1 90 ? 4.469 3.974 13.797 1.00 84.44 90 VAL A CA 1
ATOM 729 C C . VAL A 1 90 ? 3.104 3.318 13.998 1.00 84.44 90 VAL A C 1
ATOM 731 O O . VAL A 1 90 ? 2.976 2.097 13.910 1.00 84.44 90 VAL A O 1
ATOM 734 N N . CYS A 1 91 ? 2.107 4.134 14.320 1.00 91.25 91 CYS A N 1
ATOM 735 C CA . CYS A 1 91 ? 0.800 3.714 14.804 1.00 91.25 91 CYS A CA 1
ATOM 736 C C . CYS A 1 91 ? -0.269 4.643 14.229 1.00 91.25 91 CYS A C 1
ATOM 738 O O . CYS A 1 91 ? -0.130 5.859 14.336 1.00 91.25 91 CYS A O 1
ATOM 740 N N . TYR A 1 92 ? -1.337 4.067 13.683 1.00 93.75 92 TYR A N 1
ATOM 741 C CA . TYR A 1 92 ? -2.468 4.796 13.110 1.00 93.75 92 TYR A CA 1
ATOM 742 C C . TYR A 1 92 ? -3.782 4.326 13.726 1.00 93.75 92 TYR A C 1
ATOM 744 O O . TYR A 1 92 ? -3.935 3.142 14.050 1.00 93.75 92 TYR A O 1
ATOM 752 N N . GLU A 1 93 ? -4.738 5.237 13.873 1.00 94.25 93 GLU A N 1
ATOM 753 C CA . GLU A 1 93 ? -6.074 4.884 14.341 1.00 94.25 93 GLU A CA 1
ATOM 754 C C . GLU A 1 93 ? -6.915 4.310 13.197 1.00 94.25 93 GLU A C 1
ATOM 756 O O . GLU A 1 93 ? -6.881 4.768 12.054 1.00 94.25 93 GLU A O 1
ATOM 761 N N . ALA A 1 94 ? -7.693 3.275 13.506 1.00 94.94 94 ALA A N 1
ATOM 762 C CA . ALA A 1 94 ? -8.597 2.664 12.545 1.00 94.94 94 ALA A CA 1
ATOM 763 C C . ALA A 1 94 ? -9.814 2.038 13.240 1.00 94.94 94 ALA A C 1
ATOM 765 O O . ALA A 1 94 ? -9.896 1.922 14.470 1.00 94.94 94 ALA A O 1
ATOM 766 N N . LYS A 1 95 ? -10.778 1.607 12.430 1.00 94.06 95 LYS A N 1
ATOM 767 C CA . LYS A 1 95 ? -11.913 0.791 12.855 1.00 94.06 95 LYS A CA 1
ATOM 768 C C . LYS A 1 95 ? -11.885 -0.538 12.118 1.00 94.06 95 LYS A C 1
ATOM 770 O O . LYS A 1 95 ? -11.828 -0.546 10.895 1.00 94.06 95 LYS A O 1
ATOM 775 N N . LEU A 1 96 ? -11.971 -1.643 12.852 1.00 94.75 96 LEU A N 1
ATOM 776 C CA . LEU A 1 96 ? -12.238 -2.964 12.284 1.00 94.75 96 LEU A CA 1
ATOM 777 C C . LEU A 1 96 ? -13.744 -3.093 12.047 1.00 94.75 96 LEU A C 1
ATOM 779 O O . LEU A 1 96 ? -14.523 -2.972 12.998 1.00 94.75 96 LEU A O 1
ATOM 783 N N . ILE A 1 97 ? -14.135 -3.316 10.794 1.00 93.38 97 ILE A N 1
ATOM 784 C CA . ILE A 1 97 ? -15.537 -3.304 10.344 1.00 93.38 97 ILE A CA 1
ATOM 785 C C . ILE A 1 97 ? -15.985 -4.613 9.696 1.00 93.38 97 ILE A C 1
ATOM 787 O O . ILE A 1 97 ? -17.188 -4.835 9.563 1.00 93.38 97 ILE A O 1
ATOM 791 N N . GLY A 1 98 ? -15.056 -5.494 9.328 1.00 93.12 98 GLY A N 1
ATOM 792 C CA . GLY A 1 98 ? -15.387 -6.798 8.766 1.00 93.12 98 GLY A CA 1
ATOM 793 C C . GLY A 1 98 ? -14.292 -7.836 8.971 1.00 93.12 98 GLY A C 1
ATOM 794 O O . GLY A 1 98 ? -13.116 -7.491 9.094 1.00 93.12 98 GLY A O 1
ATOM 795 N N . VAL A 1 99 ? -14.686 -9.107 9.020 1.00 94.94 99 VAL A N 1
ATOM 796 C CA . VAL A 1 99 ? -13.791 -10.274 9.068 1.00 94.94 99 VAL A CA 1
ATOM 797 C C . VAL A 1 99 ? -14.351 -11.328 8.120 1.00 94.94 99 VAL A C 1
ATOM 799 O O . VAL A 1 99 ? -15.545 -11.591 8.145 1.00 94.94 99 VAL A O 1
ATOM 802 N N . ASN A 1 100 ? -13.519 -11.922 7.263 1.00 91.50 100 ASN A N 1
ATOM 803 C CA . ASN A 1 100 ? -13.939 -12.940 6.290 1.00 91.50 100 ASN A CA 1
ATOM 804 C C . ASN A 1 100 ? -15.117 -12.517 5.391 1.00 91.50 100 ASN A C 1
ATOM 806 O O . ASN A 1 100 ? -15.941 -13.341 5.022 1.00 91.50 100 ASN A O 1
ATOM 810 N N . SER A 1 101 ? -15.155 -11.242 4.984 1.00 84.81 101 SER A N 1
ATOM 811 C CA . SER A 1 101 ? -16.262 -10.629 4.222 1.00 84.81 101 SER A CA 1
ATOM 812 C C . SER A 1 101 ? -17.585 -10.484 4.980 1.00 84.81 101 SER A C 1
ATOM 814 O O . SER A 1 101 ? -18.551 -9.989 4.405 1.00 84.81 101 SER A O 1
ATOM 816 N N . GLU A 1 102 ? -17.634 -10.821 6.266 1.00 89.25 102 GLU A N 1
ATOM 817 C CA . GLU A 1 102 ? -18.788 -10.552 7.117 1.00 89.25 102 GLU A CA 1
ATOM 818 C C . GLU A 1 102 ? -18.605 -9.225 7.852 1.00 89.25 102 GLU A C 1
ATOM 820 O O . GLU A 1 102 ? -17.568 -8.966 8.471 1.00 89.25 102 GLU A O 1
ATOM 825 N N . ARG A 1 103 ? -19.627 -8.366 7.796 1.00 87.69 103 ARG A N 1
ATOM 826 C CA . ARG A 1 103 ? -19.642 -7.089 8.516 1.00 87.69 103 ARG A CA 1
ATOM 827 C C . ARG A 1 103 ? -19.875 -7.319 10.003 1.00 87.69 103 ARG A C 1
ATOM 829 O O . ARG A 1 103 ? -20.809 -8.009 10.403 1.00 87.69 103 ARG A O 1
ATOM 836 N N . ILE A 1 104 ? -19.066 -6.672 10.835 1.00 89.88 104 ILE A N 1
ATOM 837 C CA . ILE A 1 104 ? -19.264 -6.682 12.285 1.00 89.88 104 ILE A CA 1
ATOM 838 C C . ILE A 1 104 ? -20.335 -5.644 12.631 1.00 89.88 104 ILE A C 1
ATOM 840 O O . ILE A 1 104 ? -20.206 -4.478 12.268 1.00 89.88 104 ILE A O 1
ATOM 844 N N . LEU A 1 105 ? -21.347 -6.043 13.410 1.00 86.94 105 LEU A N 1
ATOM 845 C CA . LEU A 1 105 ? -22.450 -5.167 13.844 1.00 86.94 105 LEU A CA 1
ATOM 846 C C . LEU A 1 105 ? -21.974 -3.874 14.522 1.00 86.94 105 LEU A C 1
ATOM 848 O O . LEU A 1 105 ? -22.586 -2.820 14.377 1.00 86.94 105 LEU A O 1
ATOM 852 N N . LYS A 1 106 ? -20.880 -3.958 15.285 1.00 89.19 106 LYS A N 1
ATOM 853 C CA . LYS A 1 106 ? -20.282 -2.823 15.984 1.00 89.19 106 LYS A CA 1
ATOM 854 C C . LYS A 1 106 ? -18.802 -2.700 15.619 1.00 89.19 106 LYS A C 1
ATOM 856 O O . LYS A 1 106 ? -18.004 -3.505 16.105 1.00 89.19 106 LYS A O 1
ATOM 861 N N . PRO A 1 107 ? -18.423 -1.682 14.825 1.00 90.88 107 PRO A N 1
ATOM 862 C CA . PRO A 1 107 ? -17.030 -1.388 14.527 1.00 90.88 107 PRO A CA 1
ATOM 863 C C . PRO A 1 107 ? -16.169 -1.282 15.787 1.00 90.88 107 PRO A C 1
ATOM 865 O O . PRO A 1 107 ? -16.520 -0.579 16.741 1.00 90.88 107 PRO A O 1
ATOM 868 N N . LYS A 1 108 ? -15.020 -1.956 15.783 1.00 92.12 108 LYS A N 1
ATOM 869 C CA . LYS A 1 108 ? -14.075 -1.951 16.907 1.00 92.12 108 LYS A CA 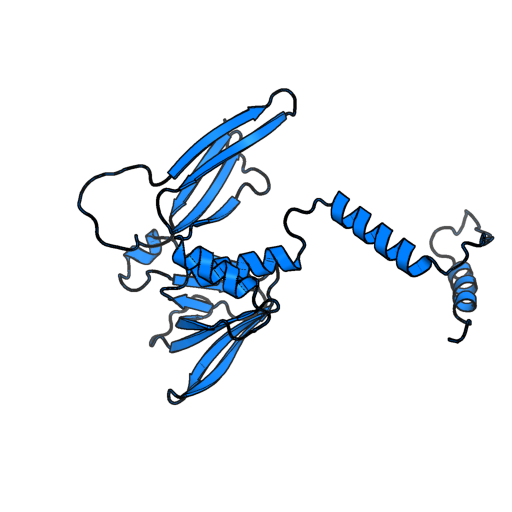1
ATOM 870 C C . LYS A 1 108 ? -12.985 -0.918 16.671 1.00 92.12 108 LYS A C 1
ATOM 872 O O . LYS A 1 108 ? -12.351 -0.934 15.620 1.00 92.12 108 LYS A O 1
ATOM 877 N N . LYS A 1 109 ? -12.737 -0.044 17.651 1.00 93.06 109 LYS A N 1
ATOM 878 C CA . LYS A 1 109 ? -11.589 0.874 17.608 1.00 93.06 109 LYS A CA 1
ATOM 879 C C . LYS A 1 109 ? -10.297 0.081 17.775 1.00 93.06 109 LYS A C 1
ATOM 881 O O . LYS A 1 109 ? -10.149 -0.671 18.741 1.00 93.06 109 LYS A O 1
ATOM 886 N N . ILE A 1 110 ? -9.378 0.274 16.842 1.00 95.12 110 ILE A N 1
ATOM 887 C CA . ILE A 1 110 ? -8.101 -0.427 16.802 1.00 95.12 110 ILE A CA 1
ATOM 888 C C . ILE A 1 110 ? -6.947 0.549 16.568 1.00 95.12 110 ILE A C 1
ATOM 890 O O . ILE A 1 110 ? -7.136 1.667 16.089 1.00 95.12 110 ILE A O 1
ATOM 894 N N . LEU A 1 111 ? -5.744 0.077 16.873 1.00 95.44 111 LEU A N 1
ATOM 895 C CA . LEU A 1 111 ? -4.480 0.691 16.506 1.00 95.44 111 LEU A CA 1
ATOM 896 C C . LEU A 1 111 ? -3.766 -0.207 15.495 1.00 95.44 111 LEU A C 1
ATOM 898 O O . LEU A 1 111 ? -3.599 -1.411 15.726 1.00 95.44 111 LEU A O 1
ATOM 902 N N . CYS A 1 112 ? -3.350 0.391 14.386 1.00 95.69 112 CYS A N 1
ATOM 903 C CA . CYS A 1 112 ? -2.635 -0.246 13.294 1.00 95.69 112 CYS A CA 1
ATOM 904 C C . CYS A 1 112 ? -1.149 0.122 13.375 1.00 95.69 112 CYS A C 1
ATOM 906 O O . CYS A 1 112 ? -0.786 1.278 13.172 1.00 95.69 112 CYS A O 1
ATOM 908 N N . TYR A 1 113 ? -0.292 -0.848 13.687 1.00 94.88 113 TYR A N 1
ATOM 909 C CA . TYR A 1 113 ? 1.154 -0.654 13.772 1.00 94.88 113 TYR A CA 1
ATOM 910 C C . TYR A 1 113 ? 1.832 -1.190 12.519 1.00 94.88 113 TYR A C 1
ATOM 912 O O . TYR A 1 113 ? 1.775 -2.393 12.261 1.00 94.88 113 TYR A O 1
ATOM 920 N N . VAL A 1 114 ? 2.518 -0.322 11.781 1.00 93.75 114 VAL A N 1
ATOM 921 C CA . VAL A 1 114 ? 3.257 -0.700 10.570 1.00 93.75 114 VAL A CA 1
ATOM 922 C C . VAL A 1 114 ? 4.748 -0.691 10.884 1.00 93.75 114 VAL A C 1
ATOM 924 O O . VAL A 1 114 ? 5.297 0.323 11.303 1.00 93.75 114 VAL A O 1
ATOM 927 N N . SER A 1 115 ? 5.423 -1.820 10.687 1.00 91.06 115 SER A N 1
ATOM 928 C CA . SER A 1 115 ? 6.865 -1.957 10.911 1.00 91.06 115 SER A CA 1
ATOM 929 C C . SER A 1 115 ? 7.537 -2.610 9.705 1.00 91.06 115 SER A C 1
ATOM 931 O O . SER A 1 115 ? 6.847 -3.286 8.943 1.00 91.06 115 SER A O 1
ATOM 933 N N . PRO A 1 116 ? 8.876 -2.541 9.576 1.00 89.00 116 PRO A N 1
ATOM 934 C CA . PRO A 1 116 ? 9.586 -3.214 8.493 1.00 89.00 116 PRO A CA 1
ATOM 935 C C . PRO A 1 116 ? 9.329 -4.721 8.418 1.00 89.00 116 PRO A C 1
ATOM 937 O O . PRO A 1 116 ? 9.552 -5.312 7.379 1.00 89.00 116 PRO A O 1
ATOM 940 N N . LYS A 1 117 ? 8.895 -5.388 9.493 1.00 88.88 117 LYS A N 1
ATOM 941 C CA . LYS A 1 117 ? 8.711 -6.851 9.487 1.00 88.88 117 LYS A CA 1
ATOM 942 C C . LYS A 1 117 ? 7.251 -7.275 9.457 1.00 88.88 117 LYS A C 1
ATOM 944 O O . LYS A 1 117 ? 6.949 -8.383 9.012 1.00 88.88 117 LYS A O 1
ATOM 949 N N . GLN A 1 118 ? 6.365 -6.457 10.017 1.00 92.44 118 GLN A N 1
ATOM 950 C CA . GLN A 1 118 ? 4.999 -6.854 10.345 1.00 92.44 118 GLN A CA 1
ATOM 951 C C . GLN A 1 118 ? 4.042 -5.662 10.370 1.00 92.44 118 GLN A C 1
ATOM 953 O O . GLN A 1 118 ? 4.425 -4.554 10.753 1.00 92.44 118 GLN A O 1
ATOM 958 N N . LEU A 1 119 ? 2.783 -5.948 10.059 1.00 94.56 119 LEU A N 1
ATOM 959 C CA . LEU A 1 119 ? 1.620 -5.106 10.294 1.00 94.56 119 LEU A CA 1
ATOM 960 C C . LEU A 1 119 ? 0.813 -5.710 11.450 1.00 94.56 119 LEU A C 1
ATOM 962 O O . LEU A 1 119 ? 0.323 -6.834 11.353 1.00 94.56 119 LEU A O 1
ATOM 966 N N . ILE A 1 120 ? 0.709 -5.000 12.571 1.00 95.75 120 ILE A N 1
ATOM 967 C CA . ILE A 1 120 ? 0.089 -5.506 13.801 1.00 95.75 120 ILE A CA 1
ATOM 968 C C . ILE A 1 120 ? -1.173 -4.709 14.094 1.00 95.75 120 ILE A C 1
ATOM 970 O O . ILE A 1 120 ? -1.129 -3.487 14.208 1.00 95.75 120 ILE A O 1
ATOM 974 N N . ILE A 1 121 ? -2.276 -5.415 14.321 1.00 96.62 121 ILE A N 1
ATOM 975 C CA . ILE A 1 121 ? -3.550 -4.808 14.697 1.00 96.62 121 ILE A CA 1
ATOM 976 C C . ILE A 1 121 ? -3.808 -5.063 16.179 1.00 96.62 121 ILE A C 1
ATOM 978 O O . ILE A 1 121 ? -3.782 -6.213 16.633 1.00 96.62 121 ILE A O 1
ATOM 982 N N . LYS A 1 122 ? -4.059 -3.997 16.944 1.00 95.69 122 LYS A N 1
ATOM 983 C CA . LYS A 1 122 ? -4.409 -4.079 18.368 1.00 95.69 122 LYS A CA 1
ATOM 984 C C . LYS A 1 122 ? -5.778 -3.462 18.643 1.00 95.69 122 LYS A C 1
ATOM 986 O O . LYS A 1 122 ? -6.037 -2.344 18.224 1.00 95.69 122 LYS A O 1
ATOM 991 N N . GLU A 1 123 ? -6.629 -4.158 19.385 1.00 94.31 123 GLU A N 1
ATOM 992 C CA . GLU A 1 123 ? -7.897 -3.643 19.914 1.00 94.31 123 GLU A CA 1
ATOM 993 C C . GLU A 1 123 ? -7.669 -3.012 21.296 1.00 94.31 123 GLU A C 1
ATOM 995 O O . GLU A 1 123 ? -6.945 -3.571 22.122 1.00 94.31 123 GLU A O 1
ATOM 1000 N N . LEU A 1 124 ? -8.282 -1.855 21.567 1.00 85.62 124 LEU A N 1
ATOM 1001 C CA . LEU A 1 124 ? -8.218 -1.209 22.883 1.00 85.62 124 LEU A CA 1
ATOM 1002 C C . LEU A 1 124 ? -9.300 -1.776 23.812 1.00 85.62 124 LEU A C 1
ATOM 1004 O O . LEU A 1 124 ? -10.437 -1.301 23.839 1.00 85.62 124 LEU A O 1
ATOM 1008 N N . ILE A 1 125 ? -8.939 -2.781 24.609 1.00 81.25 125 ILE A N 1
ATOM 1009 C CA . ILE A 1 125 ? -9.814 -3.347 25.641 1.00 81.25 125 ILE A CA 1
ATOM 1010 C C . ILE A 1 125 ? -9.910 -2.371 26.814 1.00 81.25 125 ILE A C 1
ATOM 1012 O O . ILE A 1 125 ? -8.919 -1.755 27.209 1.00 81.25 125 ILE A O 1
ATOM 1016 N N . LEU A 1 126 ? -11.124 -2.200 27.352 1.00 79.75 126 LEU A N 1
ATOM 1017 C CA . LEU A 1 126 ? -11.431 -1.248 28.430 1.00 79.75 126 LEU A CA 1
ATOM 1018 C C . LEU A 1 126 ? -10.993 0.199 28.124 1.00 79.75 126 LEU A C 1
ATOM 1020 O O . LEU A 1 126 ? -10.897 1.013 29.029 1.00 79.75 126 LEU A O 1
ATOM 1024 N N . LYS A 1 127 ? -10.786 0.543 26.843 1.00 74.12 127 LYS A N 1
ATOM 1025 C CA . LYS A 1 127 ? -10.286 1.839 26.341 1.00 74.12 127 LYS A CA 1
ATOM 1026 C C . LYS A 1 127 ? -8.805 2.156 26.615 1.00 74.12 127 LYS A C 1
ATOM 1028 O O . LYS A 1 127 ? -8.359 3.200 26.156 1.00 74.12 127 LYS A O 1
ATOM 1033 N N . PHE A 1 128 ? -8.034 1.294 27.283 1.00 80.12 128 PHE A N 1
ATOM 1034 C CA . PHE A 1 128 ? -6.616 1.579 27.582 1.00 80.12 128 PHE A CA 1
ATOM 1035 C C . PHE A 1 128 ? -5.655 0.392 27.436 1.00 80.12 128 PHE A C 1
ATOM 1037 O O . PHE A 1 128 ? -4.452 0.619 27.356 1.00 80.12 128 PHE A O 1
ATOM 1044 N N . ILE A 1 129 ? -6.131 -0.858 27.357 1.00 85.88 129 ILE A N 1
ATOM 1045 C CA . ILE A 1 129 ? -5.254 -2.031 27.214 1.00 85.88 129 ILE A CA 1
ATOM 1046 C C . ILE A 1 129 ? -5.184 -2.444 25.737 1.00 85.88 129 ILE A C 1
ATOM 1048 O O . ILE A 1 129 ? -6.151 -3.013 25.223 1.00 85.88 129 ILE A O 1
ATOM 1052 N N . PRO A 1 130 ? -4.062 -2.207 25.031 1.00 88.75 130 PRO A N 1
ATOM 1053 C CA . PRO A 1 130 ? -3.921 -2.614 23.640 1.00 88.75 130 PRO A CA 1
ATOM 1054 C C . PRO A 1 130 ? -3.668 -4.127 23.537 1.00 88.75 130 PRO A C 1
ATOM 1056 O O . PRO A 1 130 ? -2.541 -4.597 23.706 1.00 88.75 130 PRO A O 1
ATOM 1059 N N . LYS A 1 131 ? -4.706 -4.903 23.206 1.00 94.06 131 LYS A N 1
ATOM 1060 C CA . LYS A 1 131 ? -4.605 -6.345 22.938 1.00 94.06 131 LYS A CA 1
ATOM 1061 C C . LYS A 1 131 ? -4.363 -6.587 21.453 1.00 94.06 131 LYS A C 1
ATOM 1063 O O . LYS A 1 131 ? -5.172 -6.204 20.617 1.00 94.06 131 LYS A O 1
ATOM 1068 N N . ARG A 1 132 ? -3.270 -7.269 21.115 1.00 95.06 132 ARG A N 1
ATOM 1069 C CA . ARG A 1 132 ? -2.997 -7.731 19.745 1.00 95.06 132 ARG A CA 1
ATOM 1070 C C . ARG A 1 132 ? -4.060 -8.741 19.303 1.00 95.06 132 ARG A C 1
ATOM 1072 O O . ARG A 1 132 ? -4.285 -9.720 20.009 1.00 95.06 132 ARG A O 1
ATOM 1079 N N . ILE A 1 133 ? -4.674 -8.494 18.147 1.00 95.19 133 ILE A N 1
ATOM 1080 C CA . ILE A 1 133 ? -5.724 -9.346 17.566 1.00 95.19 133 ILE A CA 1
ATOM 1081 C C . ILE A 1 133 ? -5.325 -9.956 16.217 1.00 95.19 133 ILE A C 1
ATOM 1083 O O . ILE A 1 133 ? -5.680 -11.099 15.968 1.00 95.19 133 ILE A O 1
ATOM 1087 N N . TYR A 1 134 ? -4.533 -9.251 15.400 1.00 96.50 134 TYR A N 1
ATOM 1088 C 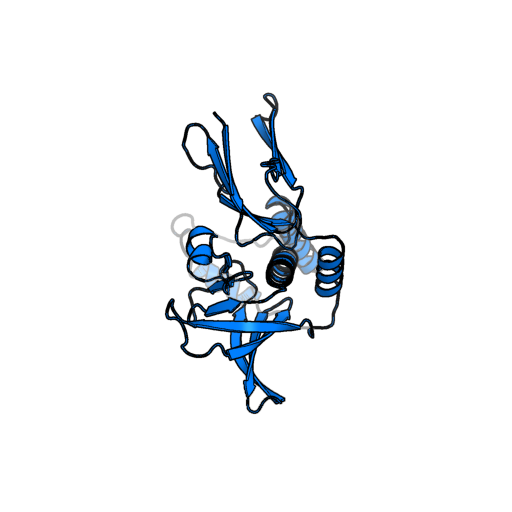CA . TYR A 1 134 ? -3.988 -9.771 14.138 1.00 96.50 134 TYR A CA 1
ATOM 1089 C C . TYR A 1 134 ? -2.522 -9.376 13.978 1.00 96.50 134 TYR A C 1
ATOM 1091 O O . TYR A 1 134 ? -2.053 -8.386 14.555 1.00 96.50 134 TYR A O 1
ATOM 1099 N N . THR A 1 135 ? -1.768 -10.164 13.218 1.00 96.06 135 THR A N 1
ATOM 1100 C CA . THR A 1 135 ? -0.377 -9.860 12.860 1.00 96.06 135 THR A CA 1
ATOM 1101 C C . THR A 1 135 ? -0.098 -10.412 11.478 1.00 96.06 135 THR A C 1
ATOM 1103 O O . THR A 1 135 ? -0.029 -11.622 11.298 1.00 96.06 135 THR A O 1
ATOM 1106 N N . PHE A 1 136 ? 0.096 -9.520 10.517 1.00 95.62 136 PHE A N 1
ATOM 1107 C CA . PHE A 1 136 ? 0.461 -9.862 9.151 1.00 95.62 136 PHE A CA 1
ATOM 1108 C C . PHE A 1 136 ? 1.962 -9.676 8.981 1.00 95.62 136 PHE A C 1
ATOM 1110 O O . PHE A 1 136 ? 2.546 -8.709 9.481 1.00 95.62 136 PHE A O 1
ATOM 1117 N N . ARG A 1 137 ? 2.610 -10.595 8.270 1.00 92.88 137 ARG A N 1
ATOM 1118 C CA . ARG A 1 137 ? 4.007 -10.405 7.874 1.00 92.88 137 ARG A CA 1
ATOM 1119 C C . ARG A 1 137 ? 4.074 -9.332 6.791 1.00 92.88 137 ARG A C 1
ATOM 1121 O O . ARG A 1 137 ? 3.203 -9.256 5.931 1.00 92.88 137 ARG A O 1
ATOM 1128 N N . LEU A 1 138 ? 5.120 -8.516 6.813 1.00 90.81 138 LEU A N 1
ATOM 1129 C CA . LEU A 1 138 ? 5.406 -7.597 5.724 1.00 90.81 138 LEU A CA 1
ATOM 1130 C C . LEU A 1 138 ? 6.154 -8.361 4.622 1.00 90.81 138 LEU A C 1
ATOM 1132 O O . LEU A 1 138 ? 7.373 -8.511 4.663 1.00 90.81 138 LEU A O 1
ATOM 1136 N N . CYS A 1 139 ? 5.394 -8.936 3.692 1.00 88.62 139 CYS A N 1
ATOM 1137 C CA . CYS A 1 139 ? 5.890 -9.698 2.545 1.00 88.62 139 CYS A CA 1
ATOM 1138 C C . CYS A 1 139 ? 4.908 -9.606 1.358 1.00 88.62 139 CYS A C 1
ATOM 1140 O O . CYS A 1 139 ? 3.755 -9.235 1.570 1.00 88.62 139 CYS A O 1
ATOM 1142 N N . PRO A 1 140 ? 5.319 -9.974 0.126 1.00 88.44 140 PRO A N 1
ATOM 1143 C CA . PRO A 1 140 ? 4.482 -9.878 -1.081 1.00 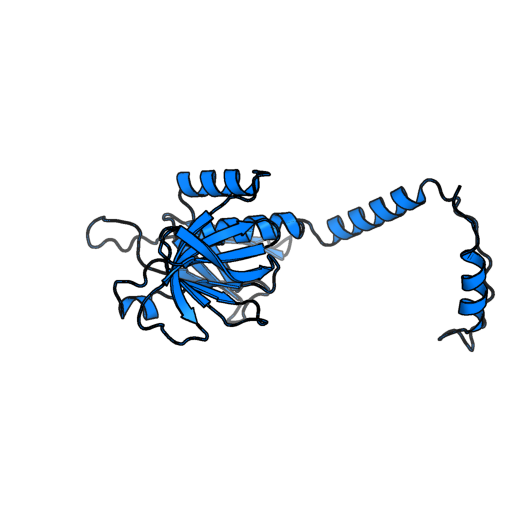88.44 140 PRO A CA 1
ATOM 114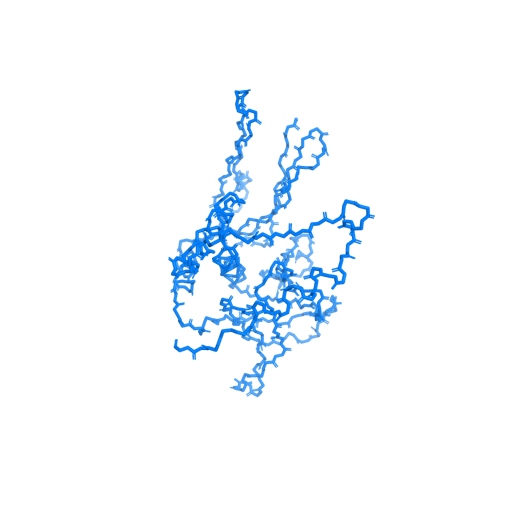4 C C . PRO A 1 140 ? 3.120 -10.556 -1.023 1.00 88.44 140 PRO A C 1
ATOM 1146 O O . PRO A 1 140 ? 2.217 -10.154 -1.758 1.00 88.44 140 PRO A O 1
ATOM 1149 N N . SER A 1 141 ? 3.000 -11.612 -0.218 1.00 88.81 141 SER A N 1
ATOM 1150 C CA . SER A 1 141 ? 1.759 -12.366 -0.046 1.00 88.81 141 SER A CA 1
ATOM 1151 C C . SER A 1 141 ? 0.714 -11.604 0.765 1.00 88.81 141 SER A C 1
ATOM 1153 O O . SER A 1 141 ? -0.467 -11.870 0.599 1.00 88.81 141 SER A O 1
ATOM 1155 N N . THR A 1 142 ? 1.129 -10.651 1.603 1.00 94.06 142 THR A N 1
ATOM 1156 C CA . THR A 1 142 ? 0.214 -9.781 2.343 1.00 94.06 142 THR A CA 1
ATOM 1157 C C . THR A 1 142 ? -0.207 -8.630 1.438 1.00 94.06 142 THR A C 1
ATOM 1159 O O . THR A 1 142 ? 0.608 -7.782 1.070 1.00 94.06 142 THR A O 1
ATOM 1162 N N . LYS A 1 143 ? -1.484 -8.605 1.070 1.00 93.12 143 LYS A N 1
ATOM 1163 C CA . LYS A 1 143 ? -2.100 -7.614 0.192 1.00 93.12 143 LYS A CA 1
ATOM 1164 C C . LYS A 1 143 ? -2.940 -6.629 0.990 1.00 93.12 143 LYS A C 1
ATOM 1166 O O . LYS A 1 143 ? -3.634 -7.007 1.932 1.00 93.12 143 LYS A O 1
ATOM 1171 N N . ILE A 1 144 ? -2.876 -5.368 0.575 1.00 94.50 144 ILE A N 1
ATOM 1172 C CA . ILE A 1 144 ? -3.817 -4.323 0.969 1.00 94.50 144 ILE A CA 1
ATOM 1173 C C . ILE A 1 144 ? -4.677 -4.057 -0.259 1.00 94.50 144 ILE A C 1
ATOM 1175 O O . ILE A 1 144 ? -4.174 -3.521 -1.239 1.00 94.50 144 ILE A O 1
ATOM 1179 N N . ASN A 1 145 ? -5.943 -4.457 -0.206 1.00 91.62 145 ASN A N 1
ATOM 1180 C CA . ASN A 1 145 ? -6.888 -4.269 -1.298 1.00 91.62 145 ASN A CA 1
ATOM 1181 C C . ASN A 1 145 ? -7.785 -3.074 -0.982 1.00 91.62 145 ASN A C 1
ATOM 1183 O O . ASN A 1 145 ? -8.421 -3.024 0.076 1.00 91.62 145 ASN A O 1
ATOM 1187 N N . PHE A 1 146 ? -7.847 -2.115 -1.896 1.00 89.06 146 PHE A N 1
ATOM 1188 C CA . PHE A 1 146 ? -8.735 -0.968 -1.766 1.00 89.06 146 PHE A CA 1
ATOM 1189 C C . PHE A 1 146 ? -10.154 -1.339 -2.202 1.00 89.06 146 PHE A C 1
ATOM 1191 O O . PHE A 1 146 ? -10.359 -2.101 -3.146 1.00 89.06 146 PHE A O 1
ATOM 1198 N N . VAL A 1 147 ? -11.15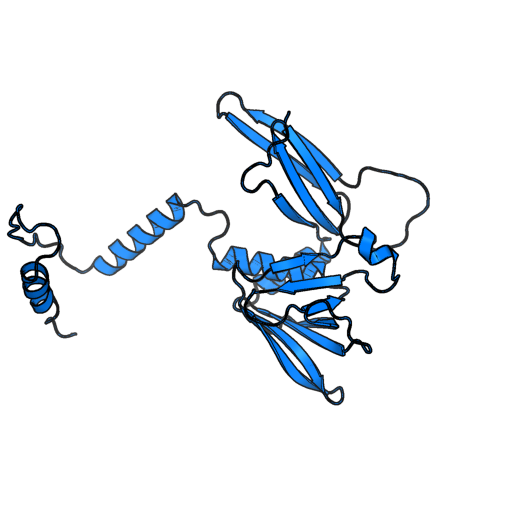4 -0.811 -1.498 1.00 80.06 147 VAL A N 1
ATOM 1199 C CA . VAL A 1 147 ? -12.560 -1.045 -1.843 1.00 80.06 147 VAL A CA 1
ATOM 1200 C C . VAL A 1 147 ? -13.009 0.003 -2.867 1.00 80.06 147 VAL A C 1
ATOM 1202 O O . VAL A 1 147 ? -12.818 1.202 -2.660 1.00 80.06 147 VAL A O 1
ATOM 1205 N N . SER A 1 148 ? -13.588 -0.454 -3.984 1.00 66.06 148 SER A N 1
ATOM 1206 C CA . SER A 1 148 ? -14.094 0.399 -5.073 1.00 66.06 148 SER A CA 1
ATOM 1207 C C . SER A 1 148 ? -15.259 1.294 -4.640 1.00 66.06 148 SER A C 1
ATOM 1209 O O . SER A 1 148 ? -16.105 0.910 -3.830 1.00 66.06 148 SER A O 1
ATOM 1211 N N . GLU A 1 149 ? -15.330 2.478 -5.252 1.00 58.25 149 GLU A N 1
ATOM 1212 C CA . GLU A 1 149 ? -16.355 3.503 -5.030 1.00 58.25 149 GLU A CA 1
ATOM 1213 C C . GLU A 1 149 ? -17.788 2.986 -5.285 1.00 58.25 149 GLU A C 1
ATOM 1215 O O . GLU A 1 149 ? -18.727 3.390 -4.600 1.00 58.25 149 GLU A O 1
ATOM 1220 N N . SER A 1 150 ? -17.960 2.028 -6.208 1.00 52.41 150 SER A N 1
ATOM 1221 C CA . SER A 1 150 ? -19.257 1.391 -6.507 1.00 52.41 150 SER A CA 1
ATOM 1222 C C . SER A 1 150 ? -19.871 0.666 -5.300 1.00 52.41 150 SER A C 1
ATOM 1224 O O . SER A 1 150 ? -21.089 0.659 -5.138 1.00 52.41 150 SER A O 1
ATOM 1226 N N . MET A 1 151 ? -19.031 0.121 -4.415 1.00 52.59 151 MET A N 1
ATOM 1227 C CA . MET A 1 151 ? -19.440 -0.528 -3.164 1.00 52.59 151 MET A CA 1
ATOM 1228 C C . MET A 1 151 ? -19.533 0.466 -1.997 1.00 52.59 151 MET A C 1
ATOM 1230 O O . MET A 1 151 ? -20.294 0.245 -1.055 1.00 52.59 151 MET A O 1
ATOM 1234 N N . ALA A 1 152 ? -18.787 1.575 -2.057 1.00 51.34 152 ALA A N 1
ATOM 1235 C CA . ALA A 1 152 ? -18.786 2.619 -1.033 1.00 51.34 152 ALA A CA 1
ATOM 1236 C C . ALA A 1 152 ? -20.032 3.524 -1.097 1.00 51.34 152 ALA A C 1
ATOM 1238 O O . ALA A 1 152 ? -20.548 3.915 -0.055 1.00 51.34 152 ALA A O 1
ATOM 1239 N N . LYS A 1 153 ? -20.583 3.795 -2.292 1.00 47.22 153 LYS A N 1
ATOM 1240 C CA . LYS A 1 153 ? -21.785 4.643 -2.484 1.00 47.22 153 LYS A CA 1
ATOM 1241 C C . LYS A 1 153 ? -23.058 4.123 -1.802 1.00 47.22 153 LYS A C 1
ATOM 1243 O O . LYS A 1 153 ? -23.986 4.890 -1.586 1.00 47.22 153 LYS A O 1
ATOM 1248 N N . GLN A 1 154 ? -23.102 2.844 -1.430 1.00 49.06 154 GLN A N 1
ATOM 1249 C CA . GLN A 1 154 ? -24.207 2.252 -0.664 1.00 49.06 154 GLN A CA 1
ATOM 1250 C C . GLN A 1 154 ? -24.137 2.582 0.841 1.00 49.06 154 GLN A C 1
ATOM 1252 O O . GLN A 1 154 ? -25.108 2.365 1.557 1.00 49.06 154 GLN A O 1
ATOM 1257 N N . ASN A 1 155 ? -23.004 3.088 1.346 1.00 52.19 155 ASN A N 1
ATOM 1258 C CA . ASN A 1 155 ? -22.820 3.448 2.751 1.00 52.19 155 ASN A CA 1
ATOM 1259 C C . ASN A 1 155 ? -21.862 4.644 2.876 1.00 52.19 155 ASN A C 1
ATOM 1261 O O . ASN A 1 155 ? -20.644 4.471 2.836 1.00 52.19 155 ASN A O 1
ATOM 1265 N N . GLU A 1 156 ? -22.403 5.836 3.143 1.00 51.72 156 GLU A N 1
ATOM 1266 C CA . GLU A 1 156 ? -21.677 7.114 3.315 1.00 51.72 156 GLU A CA 1
ATOM 1267 C C . GLU A 1 156 ? -20.531 7.085 4.361 1.00 51.72 156 GLU A C 1
ATOM 1269 O O . GLU A 1 156 ? -19.732 8.010 4.446 1.00 51.72 156 GLU A O 1
ATOM 1274 N N . ASN A 1 157 ? -20.397 6.002 5.136 1.00 55.22 157 ASN A N 1
ATOM 1275 C CA . ASN A 1 157 ? -19.398 5.809 6.192 1.00 55.22 157 ASN A CA 1
ATOM 1276 C C . ASN A 1 157 ? -18.205 4.897 5.817 1.00 55.22 157 ASN A C 1
ATOM 1278 O O . ASN A 1 157 ? -17.441 4.519 6.710 1.00 55.22 157 ASN A O 1
ATOM 1282 N N . LEU A 1 158 ? -18.050 4.497 4.548 1.00 62.78 158 LEU A N 1
ATOM 1283 C CA . LEU A 1 158 ? -16.984 3.578 4.095 1.00 62.78 158 LEU A CA 1
ATOM 1284 C C . LEU A 1 158 ? -15.789 4.260 3.416 1.00 62.78 158 LEU A C 1
ATOM 1286 O O . LEU A 1 158 ? -14.892 3.567 2.924 1.00 62.78 158 LEU A O 1
ATOM 1290 N N . ASP A 1 159 ? -15.742 5.592 3.394 1.00 72.62 159 ASP A N 1
ATOM 1291 C CA . ASP A 1 159 ? -14.571 6.286 2.869 1.00 72.62 159 ASP A CA 1
ATOM 1292 C C . ASP A 1 159 ? -13.313 5.928 3.682 1.00 72.62 159 ASP A C 1
ATOM 1294 O O . ASP A 1 159 ? -13.346 5.786 4.908 1.00 72.62 159 ASP A O 1
ATOM 1298 N N . GLY A 1 160 ? -12.207 5.677 2.982 1.00 83.00 160 GLY A N 1
ATOM 1299 C CA . GLY A 1 160 ? -10.991 5.151 3.605 1.00 83.00 160 GLY A CA 1
ATOM 1300 C C . GLY A 1 160 ? -11.047 3.664 3.996 1.00 83.00 160 GLY A C 1
ATOM 1301 O O . GLY A 1 160 ? -10.224 3.225 4.804 1.00 83.00 160 GLY A O 1
ATOM 1302 N N . SER A 1 161 ? -11.965 2.867 3.434 1.00 89.50 161 SER A N 1
ATOM 1303 C CA . SER A 1 161 ? -11.979 1.411 3.638 1.00 89.50 161 SER A CA 1
ATOM 1304 C C . SER A 1 161 ? -10.912 0.665 2.825 1.00 89.50 161 SER A C 1
ATOM 1306 O O . SER A 1 161 ? -10.585 1.044 1.695 1.00 89.50 161 SER A O 1
ATOM 1308 N N . PHE A 1 162 ? -10.360 -0.396 3.415 1.00 93.06 162 PHE A N 1
ATOM 1309 C CA . PHE A 1 162 ? -9.400 -1.309 2.797 1.00 93.06 162 PHE A CA 1
ATOM 1310 C C . PHE A 1 162 ? -9.409 -2.677 3.489 1.00 93.06 162 PHE A C 1
ATOM 1312 O O . PHE A 1 162 ? -9.735 -2.796 4.672 1.00 93.06 162 PHE A O 1
ATOM 1319 N N . VAL A 1 163 ? -9.018 -3.714 2.751 1.00 94.62 163 VAL A N 1
ATOM 1320 C CA . VAL A 1 163 ? -8.926 -5.097 3.229 1.00 94.62 163 VAL A CA 1
ATOM 1321 C C . VAL A 1 163 ? -7.468 -5.516 3.319 1.00 94.62 163 VAL A C 1
ATOM 1323 O O . VAL A 1 163 ? -6.695 -5.248 2.404 1.00 94.62 163 VAL A O 1
ATOM 1326 N N . ILE A 1 164 ? -7.100 -6.203 4.398 1.00 96.44 164 ILE A N 1
ATOM 1327 C CA . ILE A 1 164 ? -5.796 -6.855 4.534 1.00 96.44 164 ILE A CA 1
ATOM 1328 C C . ILE A 1 164 ? -5.997 -8.366 4.449 1.00 96.44 164 ILE A C 1
ATOM 1330 O O . ILE A 1 164 ? -6.832 -8.921 5.169 1.00 96.44 164 ILE A O 1
ATOM 1334 N N . ASP A 1 165 ? -5.217 -9.013 3.588 1.00 95.62 165 ASP A N 1
ATOM 1335 C CA . ASP A 1 165 ? -5.253 -10.456 3.359 1.00 95.62 165 ASP A CA 1
ATOM 1336 C C . ASP A 1 165 ? -3.834 -10.998 3.145 1.00 95.62 165 ASP A C 1
ATOM 1338 O O . ASP A 1 165 ? -3.067 -10.423 2.380 1.00 95.62 165 ASP A O 1
ATOM 1342 N N . ASP A 1 166 ? -3.472 -12.085 3.823 1.00 94.19 166 ASP A N 1
ATOM 1343 C CA . ASP A 1 166 ? -2.203 -12.801 3.628 1.00 94.19 166 ASP A CA 1
ATOM 1344 C C . ASP A 1 166 ? -2.385 -14.274 3.224 1.00 94.19 166 ASP A C 1
ATOM 1346 O O . ASP A 1 166 ? -1.403 -15.021 3.154 1.00 94.19 166 ASP A O 1
ATOM 1350 N N . GLY A 1 167 ? -3.630 -14.703 2.990 1.00 91.75 167 GLY A N 1
ATOM 1351 C CA . GLY A 1 167 ? -4.003 -16.077 2.659 1.00 91.75 167 GLY A CA 1
ATOM 1352 C C . GLY A 1 167 ? -3.847 -17.094 3.797 1.00 91.75 167 GLY A C 1
ATOM 1353 O O . GLY A 1 167 ? -4.150 -18.267 3.596 1.00 91.75 167 GLY A O 1
ATOM 1354 N N . CYS A 1 168 ? -3.375 -16.684 4.979 1.00 88.81 168 CYS A N 1
ATOM 1355 C CA . CYS A 1 168 ? -3.089 -17.578 6.106 1.00 88.81 168 CYS A CA 1
ATOM 1356 C C . CYS A 1 168 ? -4.019 -17.343 7.302 1.00 88.81 168 CYS A C 1
ATOM 1358 O O . CYS A 1 168 ? -4.297 -18.274 8.059 1.00 88.81 168 CYS A O 1
ATOM 1360 N N . GLN A 1 169 ? -4.476 -16.106 7.500 1.00 92.56 169 GLN A N 1
ATOM 1361 C CA . GLN A 1 169 ? -5.383 -15.726 8.582 1.00 92.56 169 GLN A CA 1
ATOM 1362 C C . GLN A 1 169 ? -6.659 -15.068 8.034 1.00 92.56 169 GLN A C 1
ATOM 1364 O O . GLN A 1 169 ? -6.716 -14.736 6.850 1.00 92.56 169 GLN A O 1
ATOM 1369 N N . PRO A 1 170 ? -7.705 -14.882 8.862 1.00 93.88 170 PRO A N 1
ATOM 1370 C CA . PRO A 1 170 ? -8.932 -14.239 8.413 1.00 93.88 170 PRO A CA 1
ATOM 1371 C C . PRO A 1 170 ? -8.654 -12.876 7.777 1.00 93.88 170 PRO A C 1
ATOM 1373 O O . PRO A 1 170 ? -8.005 -12.030 8.397 1.00 93.88 170 PRO A O 1
ATOM 1376 N N . LYS A 1 171 ? -9.183 -12.648 6.571 1.00 95.31 171 LYS A N 1
ATOM 1377 C CA . LYS A 1 171 ? -9.115 -11.334 5.924 1.00 95.31 171 LYS A CA 1
ATOM 1378 C C . LYS A 1 171 ? -9.889 -10.328 6.761 1.00 95.31 171 LYS A C 1
ATOM 1380 O O . LYS A 1 171 ? -11.008 -10.611 7.199 1.00 95.31 171 LYS A O 1
ATOM 1385 N N . ILE A 1 172 ? -9.308 -9.160 6.984 1.00 96.19 172 ILE A N 1
ATOM 1386 C CA . ILE A 1 172 ? -9.930 -8.117 7.800 1.00 96.19 172 ILE A CA 1
ATOM 1387 C C . ILE A 1 172 ? -10.205 -6.890 6.962 1.00 96.19 172 ILE A C 1
ATOM 1389 O O . ILE A 1 172 ? -9.396 -6.506 6.124 1.00 96.19 172 ILE A O 1
ATOM 1393 N N . GLU A 1 173 ? -11.333 -6.252 7.227 1.00 94.94 173 GLU A N 1
ATOM 1394 C CA . GLU A 1 173 ? -11.700 -4.994 6.607 1.00 94.94 173 GLU A CA 1
ATOM 1395 C C . GLU A 1 173 ? -11.615 -3.873 7.636 1.00 94.94 173 GLU A C 1
ATOM 1397 O O . GLU A 1 173 ? -12.213 -3.944 8.718 1.00 94.94 173 GLU A O 1
ATOM 1402 N N . LEU A 1 174 ? -10.853 -2.843 7.287 1.00 94.69 174 LEU A N 1
ATOM 1403 C CA . LEU A 1 174 ? -10.579 -1.682 8.114 1.00 94.69 174 LEU A CA 1
ATOM 1404 C C . LEU A 1 174 ? -11.109 -0.413 7.444 1.00 94.69 174 LEU A C 1
ATOM 1406 O O . LEU A 1 174 ? -11.236 -0.351 6.225 1.00 94.69 174 LEU A O 1
ATOM 1410 N N . VAL A 1 175 ? -11.372 0.611 8.252 1.00 92.94 175 VAL A N 1
ATOM 1411 C CA . VAL A 1 175 ? -11.550 2.005 7.818 1.00 92.94 175 VAL A CA 1
ATOM 1412 C C . VAL A 1 175 ? -10.617 2.892 8.634 1.00 92.94 175 VAL A C 1
ATOM 1414 O O . VAL A 1 175 ? -10.559 2.772 9.861 1.00 92.94 175 VAL A O 1
ATOM 1417 N N . SER A 1 176 ? -9.885 3.776 7.961 1.00 92.75 176 SER A N 1
ATOM 1418 C CA . SER A 1 176 ? -8.968 4.747 8.569 1.00 92.75 176 SER A CA 1
ATOM 1419 C C . SER A 1 176 ? -8.906 6.000 7.701 1.00 92.75 176 SER A C 1
ATOM 1421 O O . SER A 1 176 ? -8.935 5.886 6.476 1.00 92.75 176 SER A O 1
ATOM 1423 N N . LYS A 1 177 ? -8.778 7.185 8.313 1.00 90.50 177 LYS A N 1
ATOM 1424 C CA . LYS A 1 177 ? -8.530 8.418 7.543 1.00 90.50 177 LYS A CA 1
ATOM 1425 C C . LYS A 1 177 ? -7.120 8.401 6.947 1.00 90.50 177 LYS A C 1
ATOM 1427 O O . LYS A 1 177 ? -6.872 8.961 5.891 1.00 90.50 177 LYS A O 1
ATOM 1432 N N . GLU A 1 178 ? -6.222 7.667 7.588 1.00 92.81 178 GLU A N 1
ATOM 1433 C CA . GLU A 1 178 ? -4.825 7.484 7.232 1.00 92.81 178 GLU A CA 1
ATOM 1434 C C . GLU A 1 178 ? -4.612 6.252 6.337 1.00 92.81 178 GLU A C 1
ATOM 1436 O O . GLU A 1 178 ? -3.481 5.786 6.198 1.00 92.81 178 GLU A O 1
ATOM 1441 N N . ARG A 1 179 ? -5.670 5.711 5.703 1.00 92.88 179 ARG A N 1
ATOM 1442 C CA . ARG A 1 179 ? -5.598 4.546 4.794 1.00 92.88 179 ARG A CA 1
ATOM 1443 C C . ARG A 1 179 ? -4.434 4.655 3.810 1.00 92.88 179 ARG A C 1
ATOM 1445 O O . ARG A 1 179 ? -3.640 3.721 3.696 1.00 92.88 179 ARG A O 1
ATOM 1452 N N . ASN A 1 180 ? -4.341 5.781 3.102 1.00 92.69 180 ASN A N 1
ATOM 1453 C CA . ASN A 1 180 ? -3.340 5.977 2.052 1.00 92.69 180 ASN A CA 1
ATOM 1454 C C . ASN A 1 180 ? -1.921 5.978 2.648 1.00 92.69 180 ASN A C 1
ATOM 1456 O O . ASN A 1 180 ? -1.019 5.355 2.094 1.00 92.69 180 ASN A O 1
ATOM 1460 N N . VAL A 1 181 ? -1.740 6.591 3.824 1.00 94.69 181 VAL A N 1
ATOM 1461 C CA . VAL A 1 181 ? -0.466 6.622 4.562 1.00 94.69 181 VAL A CA 1
ATOM 1462 C C . VAL A 1 181 ? -0.077 5.228 5.056 1.00 94.69 181 VAL A C 1
ATOM 1464 O O . VAL A 1 181 ? 1.079 4.827 4.910 1.00 94.69 181 VAL A O 1
ATOM 1467 N N . ILE A 1 182 ? -1.024 4.460 5.606 1.00 95.31 182 ILE A N 1
ATOM 1468 C CA . ILE A 1 182 ? -0.815 3.071 6.046 1.00 95.31 182 ILE A CA 1
ATOM 1469 C C . ILE A 1 182 ? -0.346 2.218 4.864 1.00 95.31 182 ILE A C 1
ATOM 1471 O O . ILE A 1 182 ? 0.689 1.552 4.958 1.00 95.31 182 ILE A O 1
ATOM 1475 N N . ALA A 1 183 ? -1.079 2.270 3.749 1.00 95.00 183 ALA A N 1
ATOM 1476 C CA . ALA A 1 183 ? -0.784 1.484 2.559 1.00 95.00 183 ALA A CA 1
ATOM 1477 C C . ALA A 1 183 ? 0.556 1.882 1.920 1.00 95.00 183 ALA A C 1
ATOM 1479 O O . ALA A 1 183 ? 1.373 1.013 1.616 1.00 95.00 183 ALA A O 1
ATOM 1480 N N . ALA A 1 184 ? 0.839 3.182 1.805 1.00 95.44 184 ALA A N 1
ATOM 1481 C CA . ALA A 1 184 ? 2.111 3.674 1.284 1.00 95.44 184 ALA A CA 1
ATOM 1482 C C . ALA A 1 184 ? 3.295 3.314 2.191 1.00 95.44 184 ALA A C 1
ATOM 1484 O O . ALA A 1 184 ? 4.341 2.895 1.699 1.00 95.44 184 ALA A O 1
ATOM 1485 N N . THR A 1 185 ? 3.136 3.408 3.517 1.00 94.69 185 THR A N 1
ATOM 1486 C CA . THR A 1 185 ? 4.168 2.985 4.481 1.00 94.69 185 THR A CA 1
ATOM 1487 C C . THR A 1 185 ? 4.476 1.496 4.322 1.00 94.69 185 THR A C 1
ATOM 1489 O O . THR A 1 185 ? 5.641 1.099 4.283 1.00 94.69 185 THR A O 1
ATOM 1492 N N . PHE A 1 186 ? 3.436 0.667 4.199 1.00 94.00 186 PHE A N 1
ATOM 1493 C CA . PHE A 1 186 ? 3.577 -0.769 3.979 1.00 94.00 186 PHE A CA 1
ATOM 1494 C C . PHE A 1 186 ? 4.303 -1.076 2.659 1.00 94.00 186 PHE A C 1
ATOM 1496 O O . PHE A 1 186 ? 5.276 -1.833 2.659 1.00 94.00 186 PHE A O 1
ATOM 1503 N N . ALA A 1 187 ? 3.895 -0.438 1.558 1.00 93.31 187 ALA A N 1
ATOM 1504 C CA . ALA A 1 187 ? 4.522 -0.598 0.247 1.00 93.31 187 ALA A CA 1
ATOM 1505 C C . ALA A 1 187 ? 6.001 -0.166 0.249 1.00 93.31 187 ALA A C 1
ATOM 1507 O O . ALA A 1 187 ? 6.859 -0.885 -0.259 1.00 93.31 187 ALA A O 1
ATOM 1508 N N . GLN A 1 188 ? 6.332 0.959 0.886 1.00 92.38 188 GLN A N 1
ATOM 1509 C CA . GLN A 1 188 ? 7.712 1.444 0.988 1.00 92.38 188 GLN A CA 1
ATOM 1510 C C . GLN A 1 188 ? 8.606 0.508 1.810 1.00 92.38 188 GLN A C 1
ATOM 1512 O O . GLN A 1 188 ? 9.746 0.239 1.427 1.00 92.38 188 GLN A O 1
ATOM 1517 N N . PHE A 1 189 ? 8.102 -0.048 2.917 1.00 91.25 189 PHE A N 1
ATOM 1518 C CA . PHE A 1 189 ? 8.840 -1.077 3.650 1.00 91.25 189 PHE A CA 1
ATOM 1519 C C . PHE A 1 189 ? 9.037 -2.355 2.825 1.00 91.25 189 PHE A C 1
ATOM 1521 O O . PHE A 1 189 ? 10.108 -2.958 2.911 1.00 91.25 189 PHE A O 1
ATOM 1528 N N . LEU A 1 190 ? 8.055 -2.756 2.007 1.00 88.94 190 LEU A N 1
ATOM 1529 C CA . LEU A 1 190 ? 8.190 -3.925 1.130 1.00 88.94 190 LEU A CA 1
ATOM 1530 C C . LEU A 1 190 ? 9.309 -3.713 0.114 1.00 88.94 190 LEU A C 1
ATOM 1532 O O . LEU A 1 190 ? 10.203 -4.553 0.009 1.00 88.94 190 LEU A O 1
ATOM 1536 N N . LEU A 1 191 ? 9.296 -2.566 -0.571 1.00 87.69 191 LEU A N 1
ATOM 1537 C CA . LEU A 1 191 ? 10.320 -2.193 -1.547 1.00 87.69 191 LEU A CA 1
ATOM 1538 C C . LEU A 1 191 ? 11.716 -2.157 -0.916 1.00 87.69 191 LEU A C 1
ATOM 1540 O O . LEU A 1 191 ? 12.665 -2.695 -1.481 1.00 87.69 191 LEU A O 1
ATOM 1544 N N . LYS A 1 192 ? 11.838 -1.588 0.288 1.00 84.12 192 LYS A N 1
ATOM 1545 C CA . LYS A 1 192 ? 13.111 -1.513 1.015 1.00 84.12 192 LYS A CA 1
ATOM 1546 C C . LYS A 1 192 ? 13.652 -2.889 1.416 1.00 84.12 192 LYS A C 1
ATOM 1548 O O . LYS A 1 192 ? 14.858 -3.097 1.377 1.00 84.12 192 LYS A O 1
ATOM 1553 N N . ASN A 1 193 ? 12.785 -3.818 1.815 1.00 76.44 193 ASN A N 1
ATOM 1554 C CA . ASN A 1 193 ? 13.205 -5.143 2.277 1.00 76.44 193 ASN A CA 1
ATOM 1555 C C . ASN A 1 193 ? 13.529 -6.116 1.145 1.00 76.44 193 ASN A C 1
ATOM 1557 O O . ASN A 1 193 ? 14.350 -7.011 1.323 1.00 76.44 193 ASN A O 1
ATOM 1561 N N . MET A 1 194 ? 12.831 -6.002 0.018 1.00 69.25 194 MET A N 1
ATOM 1562 C CA . MET A 1 194 ? 12.966 -6.940 -1.096 1.00 69.25 194 MET A CA 1
ATOM 1563 C C . MET A 1 194 ? 14.071 -6.567 -2.079 1.00 69.25 194 MET A C 1
ATOM 1565 O O . MET A 1 194 ? 14.343 -7.346 -3.000 1.00 69.25 194 MET A O 1
ATOM 1569 N N . GLY A 1 195 ? 14.680 -5.395 -1.887 1.00 60.66 195 GLY A N 1
ATOM 1570 C CA . GLY A 1 195 ? 15.538 -4.792 -2.889 1.00 60.66 195 GLY A CA 1
ATOM 1571 C C . GLY A 1 195 ? 14.675 -4.242 -4.019 1.00 60.66 195 GLY A C 1
ATOM 1572 O O . GLY A 1 195 ? 14.116 -5.022 -4.795 1.00 60.66 195 GLY A O 1
ATOM 1573 N N . GLY A 1 196 ? 14.492 -2.919 -4.025 1.00 64.56 196 GLY A N 1
ATOM 1574 C CA . GLY A 1 196 ? 13.451 -2.205 -4.771 1.00 64.56 196 GLY A CA 1
ATOM 1575 C C . GLY A 1 196 ? 13.580 -2.324 -6.291 1.00 64.56 196 GLY A C 1
ATOM 1576 O O . GLY A 1 196 ? 13.132 -3.298 -6.884 1.00 64.56 196 GLY A O 1
ATOM 1577 N N . SER A 1 197 ? 14.167 -1.312 -6.935 1.00 54.53 197 SER A N 1
ATOM 1578 C CA . SER A 1 197 ? 14.361 -1.224 -8.396 1.00 54.53 197 SER A CA 1
ATOM 1579 C C . SER A 1 197 ? 15.555 -2.034 -8.920 1.00 54.53 197 SER A C 1
ATOM 1581 O O . SER A 1 197 ? 16.032 -1.796 -10.027 1.00 54.53 197 SER A O 1
ATOM 1583 N N . GLU A 1 198 ? 16.084 -2.944 -8.108 1.00 65.25 198 GLU A N 1
ATOM 1584 C CA . GLU A 1 198 ? 17.266 -3.738 -8.428 1.00 65.25 198 GLU A CA 1
ATOM 1585 C C . GLU A 1 198 ? 16.889 -4.857 -9.395 1.00 65.25 198 GLU A C 1
ATOM 1587 O O . GLU A 1 198 ? 15.972 -5.653 -9.159 1.00 65.25 198 GLU A O 1
ATOM 1592 N N . THR A 1 199 ? 17.619 -4.933 -10.497 1.00 66.88 199 THR A N 1
ATOM 1593 C CA . THR A 1 199 ? 17.433 -5.959 -11.514 1.00 66.88 199 THR A CA 1
ATOM 1594 C C . THR A 1 199 ? 17.872 -7.330 -10.991 1.00 66.88 199 THR A C 1
ATOM 1596 O O . THR A 1 199 ? 18.635 -7.452 -10.030 1.00 66.88 199 THR A O 1
ATOM 1599 N N . PHE A 1 200 ? 17.443 -8.408 -11.657 1.00 69.12 200 PHE A N 1
ATOM 1600 C CA . PHE A 1 200 ? 17.984 -9.747 -11.382 1.00 69.12 200 PHE A CA 1
ATOM 1601 C C . PHE A 1 200 ? 19.518 -9.768 -11.473 1.00 69.12 200 PHE A C 1
ATOM 1603 O O . PHE A 1 200 ? 20.173 -10.469 -10.705 1.00 69.12 200 PHE A O 1
ATOM 1610 N N . LYS A 1 201 ? 20.085 -8.963 -12.381 1.00 74.06 201 LYS A N 1
ATOM 1611 C CA . LYS A 1 201 ? 21.527 -8.834 -12.553 1.00 74.06 201 LYS A CA 1
ATOM 1612 C C . LYS A 1 201 ? 22.189 -8.219 -11.319 1.00 74.06 201 LYS A C 1
ATOM 1614 O O . LYS A 1 201 ? 23.152 -8.796 -10.826 1.00 74.06 201 LYS A O 1
ATOM 1619 N N . ASP A 1 202 ? 21.610 -7.159 -10.761 1.00 75.19 202 ASP A N 1
ATOM 1620 C CA . ASP A 1 202 ? 22.107 -6.527 -9.530 1.00 75.19 202 ASP A CA 1
ATOM 1621 C C . ASP A 1 202 ? 22.098 -7.515 -8.354 1.00 75.19 202 ASP A C 1
ATOM 1623 O O . ASP A 1 202 ? 23.077 -7.633 -7.616 1.00 75.19 202 ASP A O 1
ATOM 1627 N N . LYS A 1 203 ? 21.026 -8.310 -8.227 1.00 79.94 203 LYS A N 1
ATOM 1628 C CA . LYS A 1 203 ? 20.903 -9.340 -7.180 1.00 79.94 203 LYS A CA 1
ATOM 1629 C C . LYS A 1 203 ? 21.899 -10.486 -7.377 1.00 79.94 203 LYS A C 1
ATOM 1631 O O . LYS A 1 203 ? 22.501 -10.951 -6.410 1.00 79.94 203 LYS A O 1
ATOM 1636 N N . GLN A 1 204 ? 22.100 -10.925 -8.619 1.00 84.62 204 GLN A N 1
ATOM 1637 C CA . GLN A 1 204 ? 23.089 -11.941 -8.977 1.00 84.62 204 GLN A CA 1
ATOM 1638 C C . GLN A 1 204 ? 24.519 -11.463 -8.677 1.00 84.62 204 GLN A C 1
ATOM 1640 O O . GLN A 1 204 ? 25.307 -12.205 -8.087 1.00 84.62 204 GLN A O 1
ATOM 1645 N N . ASP A 1 205 ? 24.858 -10.234 -9.061 1.00 86.06 205 ASP A N 1
ATOM 1646 C CA . ASP A 1 205 ? 26.193 -9.672 -8.861 1.00 86.06 205 ASP A CA 1
ATOM 1647 C C . ASP A 1 205 ? 26.488 -9.444 -7.377 1.00 86.06 205 ASP A C 1
ATOM 1649 O O . ASP A 1 205 ? 27.583 -9.784 -6.918 1.00 86.06 205 ASP A O 1
ATOM 1653 N N . PHE A 1 206 ? 25.497 -8.978 -6.611 1.00 81.25 206 PHE A N 1
ATOM 1654 C CA . PHE A 1 206 ? 25.576 -8.896 -5.154 1.00 81.25 206 PHE A CA 1
ATOM 1655 C C . PHE A 1 206 ? 25.811 -10.271 -4.517 1.00 81.25 206 PHE A C 1
ATOM 1657 O O . PHE A 1 206 ? 26.726 -10.427 -3.709 1.00 81.25 206 PHE A O 1
ATOM 1664 N N . PHE A 1 207 ? 25.041 -11.289 -4.919 1.00 86.19 207 PHE A N 1
ATOM 1665 C CA . PHE A 1 207 ? 25.215 -12.655 -4.422 1.00 86.19 207 PHE A CA 1
ATOM 1666 C C . PHE A 1 207 ? 26.632 -13.176 -4.690 1.00 86.19 207 PHE A C 1
ATOM 1668 O O . PHE A 1 207 ? 27.320 -13.607 -3.766 1.00 86.19 207 PHE A O 1
ATOM 1675 N N . TYR A 1 208 ? 27.116 -13.087 -5.933 1.00 87.81 208 TYR A N 1
ATOM 1676 C CA . TYR A 1 208 ? 28.469 -13.535 -6.259 1.00 87.81 208 TYR A CA 1
ATOM 1677 C C . TYR A 1 208 ? 29.553 -12.722 -5.545 1.00 87.81 208 TYR A C 1
ATOM 1679 O O . TYR A 1 208 ? 30.600 -13.274 -5.204 1.00 87.81 208 TYR A O 1
ATOM 1687 N N . HIS A 1 209 ? 29.332 -11.425 -5.321 1.00 89.38 209 HIS A N 1
ATOM 1688 C CA . HIS A 1 209 ? 30.236 -10.594 -4.533 1.00 89.38 209 HIS A CA 1
ATOM 1689 C C . HIS A 1 209 ? 30.333 -11.088 -3.086 1.00 89.38 209 HIS A C 1
ATOM 1691 O O . HIS A 1 209 ? 31.444 -11.329 -2.617 1.00 89.38 209 HIS A O 1
ATOM 1697 N N . GLU A 1 210 ? 29.203 -11.294 -2.404 1.00 89.69 210 GLU A N 1
ATOM 1698 C CA . GLU A 1 210 ? 29.189 -11.771 -1.017 1.00 89.69 210 GLU A CA 1
ATOM 1699 C C . GLU A 1 210 ? 29.779 -13.182 -0.888 1.00 89.69 210 GLU A C 1
ATOM 1701 O O . GLU A 1 210 ? 30.569 -13.415 0.023 1.00 89.69 210 GLU A O 1
ATOM 1706 N N . ILE A 1 211 ? 29.521 -14.089 -1.841 1.00 87.88 211 ILE A N 1
ATOM 1707 C CA . ILE A 1 211 ? 30.167 -15.414 -1.880 1.00 87.88 211 ILE A CA 1
ATOM 1708 C C . ILE A 1 211 ? 31.691 -15.283 -2.007 1.00 87.88 211 ILE A C 1
ATOM 1710 O O . ILE A 1 211 ? 32.429 -15.879 -1.222 1.00 87.88 211 ILE A O 1
ATOM 1714 N N . ARG A 1 212 ? 32.192 -14.478 -2.956 1.00 86.25 212 ARG A N 1
ATOM 1715 C CA . ARG A 1 212 ? 33.643 -14.267 -3.128 1.00 86.25 212 ARG A CA 1
ATOM 1716 C C . ARG A 1 212 ? 34.281 -13.638 -1.895 1.00 86.25 212 ARG A C 1
ATOM 1718 O O . ARG A 1 212 ? 35.362 -14.048 -1.497 1.00 86.25 212 ARG A O 1
ATOM 1725 N N . LYS A 1 213 ? 33.615 -12.658 -1.289 1.00 88.00 213 LYS A N 1
ATOM 1726 C CA . LYS A 1 213 ? 34.072 -11.977 -0.074 1.00 88.00 213 LYS A CA 1
ATOM 1727 C C . LYS A 1 213 ? 34.092 -12.915 1.131 1.00 88.00 213 LYS A C 1
ATOM 1729 O O . LYS A 1 213 ? 35.059 -12.897 1.886 1.00 88.00 213 LYS A O 1
ATOM 1734 N N . TYR A 1 214 ? 33.071 -13.753 1.296 1.00 85.31 214 TYR A N 1
ATOM 1735 C CA . TYR A 1 214 ? 33.037 -14.781 2.336 1.00 85.31 214 TYR A CA 1
ATOM 1736 C C . TYR A 1 214 ? 34.192 -15.776 2.162 1.00 85.31 214 TYR A C 1
ATOM 1738 O O . TYR A 1 214 ? 34.912 -16.068 3.114 1.00 85.31 214 TYR A O 1
ATOM 1746 N N . HIS A 1 215 ? 34.452 -16.203 0.923 1.00 83.44 215 HIS A N 1
ATOM 1747 C CA . HIS A 1 215 ? 35.544 -17.119 0.596 1.00 83.44 215 HIS A CA 1
ATOM 1748 C C . HIS A 1 215 ? 36.905 -16.451 0.350 1.00 83.44 215 HIS A C 1
ATOM 1750 O O . HIS A 1 215 ? 37.858 -17.143 0.016 1.00 83.44 215 HIS A O 1
ATOM 1756 N N . GLN A 1 216 ? 37.057 -15.140 0.569 1.00 82.06 216 GLN A N 1
ATOM 1757 C CA . GLN A 1 216 ? 38.279 -14.406 0.198 1.00 82.06 216 GLN A CA 1
ATOM 1758 C C . GLN A 1 216 ? 39.544 -14.896 0.923 1.00 82.06 216 GLN A C 1
ATOM 1760 O O . GLN A 1 216 ? 40.656 -14.655 0.463 1.00 82.06 216 GLN A O 1
ATOM 1765 N N . LYS A 1 217 ? 39.373 -15.544 2.084 1.00 76.88 217 LYS A N 1
ATOM 1766 C CA . LYS A 1 217 ? 40.459 -16.117 2.894 1.00 76.88 217 LYS A CA 1
ATOM 1767 C C . LYS A 1 217 ? 40.646 -17.621 2.673 1.00 76.88 217 LYS A C 1
ATOM 1769 O O . LYS A 1 217 ? 41.568 -18.196 3.239 1.00 76.88 217 LYS A O 1
ATOM 1774 N N . HIS A 1 218 ? 39.785 -18.252 1.877 1.00 75.69 218 HIS A N 1
ATOM 1775 C CA . HIS A 1 218 ? 39.887 -19.666 1.547 1.00 75.69 218 HIS A CA 1
ATOM 1776 C C . HIS A 1 218 ? 40.677 -19.821 0.251 1.00 75.69 218 HIS A C 1
ATOM 1778 O O . HIS A 1 218 ? 40.307 -19.279 -0.790 1.00 75.69 218 HIS A O 1
ATOM 1784 N N . TYR A 1 219 ? 41.782 -20.559 0.315 1.00 72.62 219 TYR A N 1
ATOM 1785 C CA . TYR A 1 219 ? 42.593 -20.838 -0.862 1.00 72.62 219 TYR A CA 1
ATOM 1786 C C . TYR A 1 219 ? 41.819 -21.750 -1.821 1.00 72.62 219 TYR A C 1
ATOM 1788 O O . TYR A 1 219 ? 41.295 -22.791 -1.425 1.00 72.62 219 TYR A O 1
ATOM 1796 N N . HIS A 1 220 ? 41.731 -21.361 -3.092 1.00 73.19 220 HIS A N 1
ATOM 1797 C CA . HIS A 1 220 ? 41.066 -22.163 -4.117 1.00 73.19 220 HIS A CA 1
ATOM 1798 C C . HIS A 1 220 ? 42.021 -23.234 -4.649 1.00 73.19 220 HIS A C 1
ATOM 1800 O O . HIS A 1 220 ? 42.621 -23.083 -5.714 1.00 73.19 220 HIS A O 1
ATOM 1806 N N . GLU A 1 221 ? 42.176 -24.320 -3.897 1.00 74.50 221 GLU A N 1
ATOM 1807 C CA . GLU A 1 221 ? 42.928 -25.480 -4.365 1.00 74.50 221 GLU A CA 1
ATOM 1808 C C . GLU A 1 221 ? 42.115 -26.310 -5.364 1.00 74.50 221 GLU A C 1
ATOM 1810 O O . GLU A 1 221 ? 40.894 -26.460 -5.263 1.00 74.50 221 GLU A O 1
ATOM 1815 N N . LYS A 1 222 ? 42.803 -26.852 -6.374 1.00 75.00 222 LYS A N 1
ATOM 1816 C CA . LYS A 1 222 ? 42.178 -27.724 -7.371 1.00 75.00 222 LYS A CA 1
ATOM 1817 C C . LYS A 1 222 ? 41.835 -29.061 -6.719 1.00 75.00 222 LYS A C 1
ATOM 1819 O O . LYS A 1 222 ? 42.717 -29.886 -6.500 1.00 75.00 222 LYS A O 1
ATOM 1824 N N . LEU A 1 223 ? 40.550 -29.302 -6.476 1.00 76.06 223 LEU A N 1
ATOM 1825 C CA . LEU A 1 223 ? 40.073 -30.600 -6.013 1.00 76.06 223 LEU A CA 1
ATOM 1826 C C . LEU A 1 223 ? 40.007 -31.587 -7.188 1.00 76.06 223 LEU A C 1
ATOM 1828 O O . LEU A 1 223 ? 39.230 -31.407 -8.127 1.00 76.06 223 LEU A O 1
ATOM 1832 N N . SER A 1 224 ? 40.817 -32.644 -7.135 1.00 75.69 224 SER A N 1
ATOM 1833 C CA . SER A 1 224 ? 40.727 -33.749 -8.092 1.00 75.69 224 SER A CA 1
ATOM 1834 C C . SER A 1 224 ? 39.543 -34.645 -7.733 1.00 75.69 224 SER A C 1
ATOM 1836 O O . SER A 1 224 ? 39.525 -35.258 -6.667 1.00 75.69 224 SER A O 1
ATOM 1838 N N . MET A 1 225 ? 38.553 -34.732 -8.623 1.00 73.12 225 MET A N 1
ATOM 1839 C CA . MET A 1 225 ? 37.383 -35.595 -8.460 1.00 73.12 225 MET A CA 1
ATOM 1840 C C . MET A 1 225 ? 37.349 -36.628 -9.588 1.00 73.12 225 MET A C 1
ATOM 1842 O O . MET A 1 225 ? 37.312 -36.273 -10.766 1.00 73.12 225 MET A O 1
ATOM 1846 N N . LYS A 1 226 ? 37.357 -37.920 -9.239 1.00 74.12 226 LYS A N 1
ATOM 1847 C CA . LYS A 1 226 ? 37.167 -39.010 -10.205 1.00 74.12 226 LYS A CA 1
ATOM 1848 C C . LYS A 1 226 ? 35.676 -39.281 -10.354 1.00 74.12 226 LYS A C 1
ATOM 1850 O O . LYS A 1 226 ? 35.022 -39.663 -9.390 1.00 74.12 226 LYS A O 1
ATOM 1855 N N . VAL A 1 227 ? 35.149 -39.094 -11.561 1.00 71.38 227 VAL A N 1
ATOM 1856 C CA . VAL A 1 227 ? 33.731 -39.322 -11.867 1.00 71.38 227 VAL A CA 1
ATOM 1857 C C . VAL A 1 227 ? 33.618 -40.436 -12.900 1.00 71.38 227 VAL A C 1
ATOM 1859 O O . VAL A 1 227 ? 34.276 -40.391 -13.937 1.00 71.38 227 VAL A O 1
ATOM 1862 N N . ASN A 1 228 ? 32.775 -41.433 -12.623 1.00 75.44 228 ASN A N 1
ATOM 1863 C CA . ASN A 1 228 ? 32.379 -42.428 -13.614 1.00 75.44 228 ASN A CA 1
ATOM 1864 C C . ASN A 1 228 ? 31.133 -41.919 -14.354 1.00 75.44 228 ASN A C 1
ATOM 1866 O O . ASN A 1 228 ? 30.100 -41.657 -13.738 1.00 75.44 228 ASN A O 1
ATOM 1870 N N . ARG A 1 229 ? 31.243 -41.781 -15.679 1.00 70.06 229 ARG A N 1
ATOM 1871 C CA . ARG A 1 229 ? 30.201 -41.229 -16.557 1.00 70.06 229 ARG A CA 1
ATOM 1872 C C . ARG A 1 229 ? 28.916 -42.062 -16.558 1.00 70.06 229 ARG A C 1
ATOM 1874 O O . ARG A 1 229 ? 27.846 -41.509 -16.784 1.00 70.06 229 ARG A O 1
ATOM 1881 N N . GLU A 1 230 ? 29.024 -43.353 -16.262 1.00 72.81 230 GLU A N 1
ATOM 1882 C CA . GLU A 1 230 ? 27.908 -44.305 -16.238 1.00 72.81 230 GLU A CA 1
ATOM 1883 C C . GLU A 1 230 ? 27.029 -44.143 -14.985 1.00 72.81 230 GLU A C 1
ATOM 1885 O O . GLU A 1 230 ? 25.856 -44.496 -15.008 1.00 72.81 230 GLU A O 1
ATOM 1890 N N . ASN A 1 231 ? 27.561 -43.512 -13.928 1.00 56.25 231 ASN A N 1
ATOM 1891 C CA . ASN A 1 231 ? 26.888 -43.273 -12.644 1.00 56.25 231 ASN A CA 1
ATOM 1892 C C . ASN A 1 231 ? 26.838 -41.776 -12.281 1.00 56.25 231 ASN A C 1
ATOM 1894 O O . ASN A 1 231 ? 26.867 -41.408 -11.108 1.00 56.25 231 ASN A O 1
ATOM 1898 N N . ALA A 1 232 ? 26.803 -40.886 -13.279 1.00 57.53 232 ALA A N 1
ATOM 1899 C CA . ALA A 1 232 ? 26.854 -39.434 -13.067 1.00 57.53 232 ALA A CA 1
ATOM 1900 C C . ALA A 1 232 ? 25.621 -38.868 -12.329 1.00 57.53 232 ALA A C 1
ATOM 1902 O O . ALA A 1 232 ? 25.697 -37.796 -11.728 1.00 57.53 232 ALA A O 1
ATOM 1903 N N . TYR A 1 233 ? 24.501 -39.596 -12.333 1.00 54.72 233 TYR A N 1
ATOM 1904 C CA . TYR A 1 233 ? 23.322 -39.267 -11.542 1.00 54.72 233 TYR A CA 1
ATOM 1905 C C . TYR A 1 233 ? 23.401 -40.002 -10.198 1.00 54.72 233 TYR A C 1
ATOM 1907 O O . TYR A 1 233 ? 23.025 -41.160 -10.078 1.00 54.72 233 TYR A O 1
ATOM 1915 N N . VAL A 1 234 ? 23.887 -39.273 -9.190 1.00 57.28 234 VAL A N 1
ATOM 1916 C CA . VAL A 1 234 ? 23.990 -39.649 -7.766 1.00 57.28 234 VAL A CA 1
ATOM 1917 C C . VAL A 1 234 ? 25.075 -40.683 -7.430 1.00 57.28 234 VAL A C 1
ATOM 1919 O O . VAL A 1 234 ? 24.796 -41.874 -7.303 1.00 57.28 234 VAL A O 1
ATOM 1922 N N . PRO A 1 235 ? 26.308 -40.245 -7.125 1.00 48.44 235 PRO A N 1
ATOM 1923 C CA . PRO A 1 235 ? 27.294 -41.156 -6.570 1.00 48.44 235 PRO A CA 1
ATOM 1924 C C . PRO A 1 235 ? 27.271 -41.070 -5.038 1.00 48.44 235 PRO A C 1
ATOM 1926 O O . PRO A 1 235 ? 27.675 -40.071 -4.440 1.00 48.44 235 PRO A O 1
ATOM 1929 N N . LEU A 1 236 ? 26.879 -42.166 -4.384 1.00 49.00 236 LEU A N 1
ATOM 1930 C CA . LEU A 1 236 ? 27.219 -42.461 -2.980 1.00 49.00 236 LEU A CA 1
ATOM 1931 C C . LEU A 1 236 ? 28.725 -42.239 -2.695 1.00 49.00 236 LEU A C 1
ATOM 1933 O O . LEU A 1 236 ? 29.113 -41.914 -1.579 1.00 49.00 236 LEU A O 1
ATOM 1937 N N . GLU A 1 237 ? 29.573 -42.344 -3.719 1.00 49.03 237 GLU A N 1
ATOM 1938 C CA . GLU A 1 237 ? 31.006 -42.030 -3.683 1.00 49.03 237 GLU A CA 1
ATOM 1939 C C . GLU A 1 237 ? 31.301 -40.512 -3.626 1.00 49.03 237 GLU A C 1
ATOM 1941 O O . GLU A 1 237 ? 32.221 -40.094 -2.923 1.00 49.03 237 GLU A O 1
ATOM 1946 N N . THR A 1 238 ? 30.496 -39.647 -4.259 1.00 50.25 238 THR A N 1
ATOM 1947 C CA . THR A 1 238 ? 30.607 -38.179 -4.108 1.00 50.25 238 THR A CA 1
ATOM 1948 C C . THR A 1 238 ? 30.186 -37.751 -2.706 1.00 50.25 238 THR A C 1
ATOM 1950 O O . THR A 1 238 ? 30.798 -36.856 -2.129 1.00 50.25 238 THR A O 1
ATOM 1953 N N . TRP A 1 239 ? 29.201 -38.440 -2.119 1.00 49.34 239 TRP A N 1
ATOM 1954 C CA . TRP A 1 239 ? 28.814 -38.259 -0.717 1.00 49.34 239 TRP A CA 1
ATOM 1955 C C . TRP A 1 239 ? 29.940 -38.642 0.256 1.00 49.34 239 TRP A C 1
ATOM 1957 O O . TRP A 1 239 ? 30.251 -37.858 1.150 1.00 49.34 239 TRP A O 1
ATOM 1967 N N . LYS A 1 240 ? 30.607 -39.790 0.059 1.00 49.19 240 LYS A N 1
ATOM 1968 C CA . LYS A 1 240 ? 31.751 -40.216 0.893 1.00 49.19 240 LYS A CA 1
ATOM 1969 C C . LYS A 1 240 ? 32.956 -39.279 0.778 1.00 49.19 240 LYS A C 1
ATOM 1971 O O . LYS A 1 240 ? 33.619 -39.009 1.773 1.00 49.19 240 LYS A O 1
ATOM 1976 N N . THR A 1 241 ? 33.220 -38.754 -0.418 1.00 52.50 241 THR A N 1
ATOM 1977 C CA . THR A 1 241 ? 34.334 -37.818 -0.643 1.00 52.50 241 THR A CA 1
ATOM 1978 C C . THR A 1 241 ? 34.058 -36.446 -0.004 1.00 52.50 241 THR A C 1
ATOM 1980 O O . THR A 1 241 ? 34.969 -35.836 0.545 1.00 52.50 241 THR A O 1
ATOM 1983 N N . ASN A 1 242 ? 32.796 -35.992 0.008 1.00 52.53 242 ASN A N 1
ATOM 1984 C CA . ASN A 1 242 ? 32.387 -34.731 0.645 1.00 52.53 242 ASN A CA 1
ATOM 1985 C C . ASN A 1 242 ? 32.289 -34.797 2.180 1.00 52.53 242 ASN A C 1
ATOM 1987 O O . ASN A 1 242 ? 32.446 -33.764 2.825 1.00 52.53 242 ASN A O 1
ATOM 1991 N N . GLN A 1 243 ? 32.060 -35.968 2.792 1.00 51.28 243 GLN A N 1
ATOM 1992 C CA . GLN A 1 243 ? 32.031 -36.077 4.262 1.00 51.28 243 GLN A CA 1
ATOM 1993 C C . GLN A 1 243 ? 33.396 -35.796 4.911 1.00 51.28 243 GLN A C 1
ATOM 1995 O O . GLN A 1 243 ? 33.447 -35.221 5.995 1.00 51.28 243 GLN A O 1
ATOM 2000 N N . ASN A 1 244 ? 34.499 -36.116 4.230 1.00 49.03 244 ASN A N 1
ATOM 2001 C CA . ASN A 1 244 ? 35.848 -35.866 4.746 1.00 49.03 244 ASN A CA 1
ATOM 2002 C C . ASN A 1 244 ? 36.315 -34.407 4.596 1.00 49.03 244 ASN A C 1
ATOM 2004 O O . ASN A 1 244 ? 37.311 -34.034 5.205 1.00 49.03 244 ASN A O 1
ATOM 2008 N N . ALA A 1 245 ? 35.607 -33.568 3.833 1.00 53.19 245 ALA A N 1
ATOM 2009 C CA . ALA A 1 245 ? 35.940 -32.148 3.672 1.00 53.19 245 ALA A CA 1
ATOM 2010 C C . ALA A 1 245 ? 35.434 -31.261 4.832 1.00 53.19 245 ALA A C 1
ATOM 2012 O O . ALA A 1 245 ? 35.703 -30.064 4.850 1.00 53.19 245 ALA A O 1
ATOM 2013 N N . HIS A 1 246 ? 34.704 -31.833 5.800 1.00 44.28 246 HIS A N 1
ATOM 2014 C CA . HIS A 1 246 ? 34.115 -31.117 6.940 1.00 44.28 246 HIS A CA 1
ATOM 2015 C C . HIS A 1 246 ? 34.864 -31.287 8.275 1.00 44.28 246 HIS A C 1
ATOM 2017 O O . HIS A 1 246 ? 34.368 -30.840 9.308 1.00 44.28 246 HIS A O 1
ATOM 2023 N N . HIS A 1 247 ? 36.064 -31.870 8.274 1.00 39.53 247 HIS A N 1
ATOM 2024 C CA . HIS A 1 247 ? 36.932 -31.914 9.453 1.00 39.53 247 HIS A CA 1
ATOM 2025 C C . HIS A 1 247 ? 38.104 -30.937 9.322 1.00 39.53 247 HIS A C 1
ATOM 2027 O O . HIS A 1 247 ? 39.255 -31.348 9.266 1.00 39.53 247 HIS A O 1
ATOM 2033 N N . ASP A 1 248 ? 37.798 -29.641 9.329 1.00 37.69 248 ASP A N 1
ATOM 2034 C CA . ASP A 1 248 ? 38.744 -28.633 9.812 1.00 37.69 248 ASP A CA 1
ATOM 2035 C C . ASP A 1 248 ? 38.105 -27.957 11.035 1.00 37.69 248 ASP A C 1
ATOM 2037 O O . ASP A 1 248 ? 37.069 -27.293 10.902 1.00 37.69 248 ASP A O 1
ATOM 2041 N N . PRO A 1 249 ? 38.617 -28.196 12.255 1.00 37.25 249 PRO A N 1
ATOM 2042 C CA . PRO A 1 249 ? 38.087 -27.560 13.444 1.00 37.25 249 PRO A CA 1
ATOM 2043 C C . PRO A 1 249 ? 38.464 -26.079 13.431 1.00 37.25 249 PRO A C 1
ATOM 2045 O O . PRO A 1 249 ? 39.607 -25.709 13.181 1.00 37.25 249 PRO A O 1
ATOM 2048 N N . LEU A 1 250 ? 37.466 -25.251 13.734 1.00 40.66 250 LEU A N 1
ATOM 2049 C CA . LEU A 1 250 ? 37.595 -23.842 14.093 1.00 40.66 250 LEU A CA 1
ATOM 2050 C C . LEU A 1 250 ? 38.882 -23.579 14.903 1.00 40.66 250 LEU A C 1
ATOM 2052 O O . LEU A 1 250 ? 39.030 -24.107 16.008 1.00 40.66 250 LEU A O 1
ATOM 2056 N N . GLN A 1 251 ? 39.756 -22.726 14.368 1.00 34.62 251 GLN A N 1
ATOM 2057 C CA . GLN A 1 251 ? 40.667 -21.884 15.146 1.00 34.62 251 GLN A CA 1
ATOM 2058 C C . GLN A 1 251 ? 40.313 -20.421 14.903 1.00 34.62 251 GLN A C 1
ATOM 2060 O O . GLN A 1 251 ? 40.091 -20.056 13.725 1.00 34.62 251 GLN A O 1
#